Protein AF-A0A4V2B8L6-F1 (afdb_monomer)

Foldseek 3Di:
DPDPVPPVVVVVCVVVFDAALQPRDGADPPRDHHHPCCVPPFAFPLQLVPQPDPQNVVCVPPDDDRHDDDGHDDDVVGSVVSLVCCLQPVLPLVSLLVSLLVVLQSQCPHPSRLPAQEDEFADDAPVSCVVSVHDSSQSSVNNNCVNSVHDYDDPPKHFDDDDDDCPPPDPVVVVVSCPPRMD

Secondary structure (DSSP, 8-state):
---SHHHHHHHHHHHSPPBPTTT-PBPPTT-SSS-HHHHHHS-B--GGG-TT-TTGGGTTTT---S----SB---TTSHHHHHHHHHHHS--HHHHHHHHHHHHHHHHTSTTTTT--EE-PPPPPHHHHHHHSS-HHHHHHHHHHHHHT-EE-TTS--B-S-PPP-TT--HHHHHHTTTT-B-

Mean predicted aligned error: 6.24 Å

Structure (mmCIF, N/CA/C/O backbone):
data_AF-A0A4V2B8L6-F1
#
_entry.id   AF-A0A4V2B8L6-F1
#
loop_
_atom_site.group_PDB
_atom_site.id
_atom_site.type_symbol
_atom_site.label_atom_id
_atom_site.label_alt_id
_atom_site.label_comp_id
_atom_site.label_asym_id
_atom_site.label_entity_id
_atom_site.label_seq_id
_atom_site.pdbx_PDB_ins_code
_atom_site.Cartn_x
_atom_site.Cartn_y
_atom_site.Cartn_z
_atom_site.occupancy
_atom_site.B_iso_or_equiv
_atom_site.auth_seq_id
_atom_site.auth_comp_id
_atom_site.auth_asym_id
_atom_site.auth_atom_id
_atom_site.pdbx_PDB_model_num
ATOM 1 N N . MET A 1 1 ? -38.304 5.653 -4.414 1.00 37.72 1 MET A N 1
ATOM 2 C CA . MET A 1 1 ? -38.518 5.921 -2.969 1.00 37.72 1 MET A CA 1
ATOM 3 C C . MET A 1 1 ? -37.233 5.643 -2.173 1.00 37.72 1 MET A C 1
ATOM 5 O O . MET A 1 1 ? -37.058 4.539 -1.685 1.00 37.72 1 MET A O 1
ATOM 9 N N . LYS A 1 2 ? -36.299 6.604 -2.064 1.00 35.88 2 LYS A N 1
ATOM 10 C CA . LYS A 1 2 ? -35.116 6.533 -1.166 1.00 35.88 2 LYS A CA 1
ATOM 11 C C . LYS A 1 2 ? -34.692 7.949 -0.728 1.00 35.88 2 LYS A C 1
ATOM 13 O O . LYS A 1 2 ? -33.593 8.385 -1.027 1.00 35.88 2 LYS A O 1
ATOM 18 N N . PHE A 1 3 ? -35.586 8.707 -0.090 1.00 43.38 3 PHE A N 1
ATOM 19 C CA . PHE A 1 3 ? -35.294 10.099 0.314 1.00 43.38 3 PHE A CA 1
ATOM 20 C C . PHE A 1 3 ? -35.301 10.344 1.833 1.00 43.38 3 PHE A C 1
ATOM 22 O O . PHE A 1 3 ? -34.909 11.418 2.271 1.00 43.38 3 PHE A O 1
ATOM 29 N N . ARG A 1 4 ? -35.677 9.362 2.669 1.00 47.91 4 ARG A N 1
ATOM 30 C CA . ARG A 1 4 ? -35.760 9.558 4.134 1.00 47.91 4 ARG A CA 1
ATOM 31 C C . ARG A 1 4 ? -34.491 9.205 4.919 1.00 47.91 4 ARG A C 1
ATOM 33 O O . ARG A 1 4 ? -34.343 9.657 6.045 1.00 47.91 4 ARG A O 1
ATOM 40 N N . THR A 1 5 ? -33.553 8.463 4.337 1.00 56.78 5 THR A N 1
ATOM 41 C CA . THR A 1 5 ? -32.301 8.060 5.005 1.00 56.78 5 THR A CA 1
ATOM 42 C C . THR A 1 5 ? -31.180 9.104 4.932 1.00 56.78 5 THR A C 1
ATOM 44 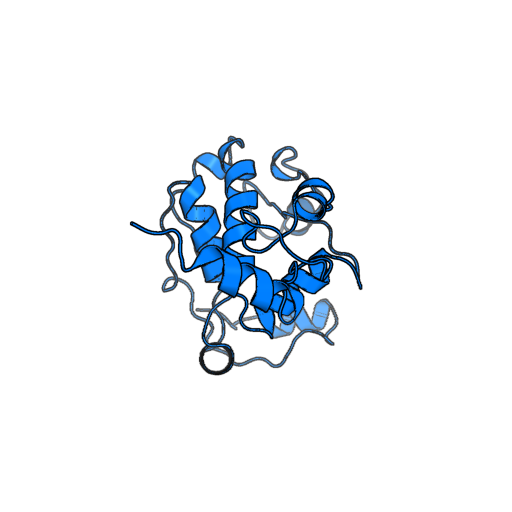O O . THR A 1 5 ? -30.180 8.945 5.620 1.00 56.78 5 THR A O 1
ATOM 47 N N . GLY A 1 6 ? -31.333 10.172 4.137 1.00 65.94 6 GLY A N 1
ATOM 48 C CA . GLY A 1 6 ? -30.294 11.194 3.948 1.00 65.94 6 GLY A CA 1
ATOM 49 C C . GLY A 1 6 ? -30.125 12.132 5.145 1.00 65.94 6 GLY A C 1
ATOM 50 O O . GLY A 1 6 ? -29.047 12.194 5.719 1.00 65.94 6 GLY A O 1
ATOM 51 N N . TYR A 1 7 ? -31.195 12.811 5.567 1.00 76.50 7 TYR A N 1
ATOM 52 C CA . TYR A 1 7 ? -31.110 13.869 6.585 1.00 76.50 7 TYR A CA 1
ATOM 53 C C . TYR A 1 7 ? -30.700 13.372 7.978 1.00 76.50 7 TYR A C 1
ATOM 55 O O . TYR A 1 7 ? -29.944 14.045 8.670 1.00 76.50 7 TYR A O 1
ATOM 63 N N . LEU A 1 8 ? -31.155 12.182 8.382 1.00 79.69 8 LEU A N 1
ATOM 64 C CA . LEU A 1 8 ? -30.734 11.554 9.641 1.00 79.69 8 LEU A CA 1
ATOM 65 C C . LEU A 1 8 ? -29.252 11.156 9.610 1.00 79.69 8 LEU A C 1
ATOM 67 O O . LEU A 1 8 ? -28.543 11.383 10.584 1.00 79.69 8 LEU A O 1
ATOM 71 N N . ALA A 1 9 ? -28.774 10.600 8.492 1.00 75.38 9 ALA A N 1
ATOM 72 C CA . ALA A 1 9 ? -27.361 10.270 8.321 1.00 75.38 9 ALA A CA 1
ATOM 73 C C . ALA A 1 9 ? -26.485 11.532 8.298 1.00 75.38 9 ALA A C 1
ATOM 75 O O . ALA A 1 9 ? -25.416 11.544 8.905 1.00 75.38 9 ALA A O 1
ATOM 76 N N . ASP A 1 10 ? -26.966 12.603 7.664 1.00 77.06 10 ASP A N 1
ATOM 77 C CA . ASP A 1 10 ? -26.287 13.897 7.625 1.00 77.06 10 ASP A CA 1
ATOM 78 C C . ASP A 1 10 ? -26.230 14.533 9.025 1.00 77.06 10 ASP A C 1
ATOM 80 O O . ASP A 1 10 ? -25.169 14.988 9.445 1.00 77.06 10 ASP A O 1
ATOM 84 N N . PHE A 1 11 ? -27.313 14.467 9.806 1.00 81.75 11 PHE A N 1
ATOM 85 C CA . PHE A 1 11 ? -27.315 14.916 11.202 1.00 81.75 11 PHE A CA 1
ATOM 86 C C . PHE A 1 11 ? -26.360 14.096 12.083 1.00 81.75 11 PHE A C 1
ATOM 88 O O . PHE A 1 11 ? -25.574 14.667 12.834 1.00 81.75 11 PHE A O 1
ATOM 95 N N . ILE A 1 12 ? -26.359 12.762 11.956 1.00 82.31 12 ILE A N 1
ATOM 96 C CA . ILE A 1 12 ? -25.416 11.895 12.683 1.00 82.31 12 ILE A CA 1
ATOM 97 C C . ILE A 1 12 ? -23.971 12.231 12.298 1.00 82.31 12 ILE A C 1
ATOM 99 O O . ILE A 1 12 ? -23.108 12.236 13.170 1.00 82.31 12 ILE A O 1
ATOM 103 N N . SER A 1 13 ? -23.702 12.569 11.033 1.00 79.81 13 SER A N 1
ATOM 104 C CA . SER A 1 13 ? -22.358 12.934 10.568 1.00 79.81 13 SER A CA 1
ATOM 105 C C . SER A 1 13 ? -21.813 14.231 11.181 1.00 79.81 13 SER A C 1
ATOM 107 O O . SER A 1 13 ? -20.598 14.401 11.218 1.00 79.81 13 SER A O 1
ATOM 109 N N . LEU A 1 14 ? -22.671 15.106 11.726 1.00 78.94 14 LEU A N 1
ATOM 110 C CA . LEU A 1 14 ? -22.230 16.279 12.494 1.00 78.94 14 LEU A CA 1
ATOM 111 C C . LEU A 1 14 ? -21.610 15.882 13.841 1.00 78.94 14 LEU A C 1
ATOM 113 O O . LEU A 1 14 ? -20.704 16.556 14.321 1.00 78.94 14 LEU A O 1
ATOM 117 N N . ILE A 1 15 ? -22.096 14.792 14.443 1.00 84.56 15 ILE A N 1
ATOM 118 C CA . ILE A 1 15 ? -21.660 14.312 15.763 1.00 84.56 15 ILE A CA 1
ATOM 119 C C . ILE A 1 15 ? -20.585 13.223 15.616 1.00 84.56 15 ILE A C 1
ATOM 121 O O . ILE A 1 15 ? -19.626 13.180 16.382 1.00 84.56 15 ILE A O 1
ATOM 125 N N . PHE A 1 16 ? -20.715 12.369 14.600 1.00 84.00 16 PHE A N 1
ATOM 126 C CA . PHE A 1 16 ? -19.802 11.271 14.282 1.00 84.00 16 PHE A CA 1
ATOM 127 C C . PHE A 1 16 ? -19.341 11.363 12.820 1.00 84.00 16 PHE A C 1
ATOM 129 O O . PHE A 1 16 ? -19.747 10.547 11.982 1.00 84.00 16 PHE A O 1
ATOM 136 N N . PRO A 1 17 ? -18.509 12.366 12.481 1.00 84.69 17 PRO A N 1
ATOM 137 C CA . PRO A 1 17 ? -18.011 12.527 11.126 1.00 84.69 17 PRO A CA 1
ATOM 138 C C . PRO A 1 17 ? -17.092 11.369 10.743 1.00 84.69 17 PRO A C 1
ATOM 140 O O . PRO A 1 17 ? -16.267 10.900 11.532 1.00 84.69 17 PRO A O 1
ATOM 143 N N . LYS A 1 18 ? -17.185 10.939 9.483 1.00 89.00 18 LYS A N 1
ATOM 144 C CA . LYS A 1 18 ? -16.137 10.106 8.890 1.00 89.00 18 LYS A CA 1
ATOM 145 C C . LYS A 1 18 ? -14.907 10.977 8.693 1.00 89.00 18 LYS A C 1
ATOM 147 O O . LYS A 1 18 ? -15.003 12.046 8.100 1.00 89.00 18 LYS A O 1
ATOM 152 N N . LEU A 1 19 ? -13.762 10.526 9.189 1.00 92.81 19 LEU A N 1
ATOM 153 C CA . LEU A 1 19 ? -12.528 11.300 9.140 1.00 92.81 19 LEU A CA 1
ATOM 154 C C . LEU A 1 19 ? -11.591 10.780 8.051 1.00 92.81 19 LEU A C 1
ATOM 156 O O . LEU A 1 19 ? -11.441 9.573 7.860 1.00 92.81 19 LEU A O 1
ATOM 160 N N . CYS A 1 20 ? -10.912 11.707 7.384 1.00 95.88 20 CYS A N 1
ATOM 161 C CA . CYS A 1 20 ? -9.869 11.426 6.413 1.00 95.88 20 CYS A CA 1
ATOM 162 C C . CYS A 1 20 ? -8.715 10.665 7.074 1.00 95.88 20 CYS A C 1
ATOM 164 O O . CYS A 1 20 ? -8.137 11.130 8.060 1.00 95.88 20 CYS A O 1
ATOM 166 N N . ALA A 1 21 ? -8.311 9.538 6.485 1.00 95.94 21 ALA A N 1
ATOM 167 C CA . ALA A 1 21 ? -7.242 8.696 7.028 1.00 95.94 21 ALA A CA 1
ATOM 168 C C . ALA A 1 21 ? -5.856 9.380 7.056 1.00 95.94 21 ALA A C 1
ATOM 170 O O . ALA A 1 21 ? -4.959 8.925 7.770 1.00 95.94 21 ALA A O 1
ATOM 171 N N . ALA A 1 22 ? -5.672 10.463 6.293 1.00 95.81 22 ALA A N 1
ATOM 172 C CA . ALA A 1 22 ? -4.425 11.219 6.208 1.00 95.81 22 ALA A CA 1
ATOM 173 C C . ALA A 1 22 ? -4.366 12.416 7.175 1.00 95.81 22 ALA A C 1
ATOM 175 O O . ALA A 1 22 ? -3.401 12.539 7.934 1.00 95.81 22 ALA A O 1
ATOM 176 N N . CYS A 1 23 ? -5.364 13.308 7.138 1.00 95.00 23 CYS A N 1
ATOM 177 C CA . CYS A 1 23 ? -5.361 14.576 7.886 1.00 95.00 23 CYS A CA 1
ATOM 178 C C . CYS A 1 23 ? -6.351 14.640 9.058 1.00 95.00 23 CYS A C 1
ATOM 180 O O . CYS A 1 23 ? -6.345 15.632 9.777 1.00 95.00 23 CYS A O 1
ATOM 182 N N . ASN A 1 24 ? -7.193 13.618 9.255 1.00 93.25 24 ASN A N 1
ATOM 183 C CA . ASN A 1 24 ? -8.309 13.609 10.211 1.00 93.25 24 ASN A CA 1
ATOM 184 C C . ASN A 1 24 ? -9.371 14.712 9.992 1.00 93.25 24 ASN A C 1
ATOM 186 O O . ASN A 1 24 ? -10.166 14.968 10.889 1.00 93.25 24 ASN A O 1
ATOM 190 N N . GLY A 1 25 ? -9.416 15.357 8.821 1.00 92.25 25 GLY A N 1
ATOM 191 C CA . GLY A 1 25 ? -10.511 16.261 8.449 1.00 92.25 25 GLY A CA 1
ATOM 192 C C . GLY A 1 25 ? -11.812 15.502 8.164 1.00 92.25 25 GLY A C 1
ATOM 193 O O . GLY A 1 25 ? -11.762 14.329 7.797 1.00 92.25 25 GLY A O 1
ATOM 194 N N . SER A 1 26 ? -12.963 16.157 8.325 1.00 91.56 26 SER A N 1
ATOM 195 C CA . SER A 1 26 ? -14.271 15.556 8.019 1.00 91.56 26 SER A CA 1
ATOM 196 C C . SER A 1 26 ? -14.413 15.290 6.518 1.00 91.56 26 SER A C 1
ATOM 198 O O . SER A 1 26 ? -14.120 16.170 5.709 1.00 91.56 26 SER A O 1
ATOM 200 N N . LEU A 1 27 ? -14.838 14.080 6.156 1.00 91.69 27 LEU A N 1
ATOM 201 C CA . LEU A 1 27 ? -15.088 13.666 4.777 1.00 91.69 27 LEU A CA 1
ATOM 202 C C . LEU A 1 27 ? -16.498 14.063 4.348 1.00 91.69 27 LEU A C 1
ATOM 204 O O . LEU A 1 27 ? -17.466 13.857 5.085 1.00 91.69 27 LEU A O 1
ATOM 208 N N . VAL A 1 28 ? -16.619 14.572 3.124 1.00 88.38 28 VAL A N 1
ATOM 209 C CA . VAL A 1 28 ? -17.925 14.857 2.513 1.00 88.38 28 VAL A CA 1
ATOM 210 C C . VAL A 1 28 ? -18.456 13.653 1.728 1.00 88.38 28 VAL A C 1
ATOM 212 O O . VAL A 1 28 ? -17.756 12.667 1.485 1.00 88.38 28 VAL A O 1
ATOM 215 N N . LYS A 1 29 ? -19.729 13.706 1.314 1.00 84.00 29 LYS A N 1
ATOM 216 C CA . LYS A 1 29 ? -20.320 12.666 0.454 1.00 84.00 29 LYS A CA 1
ATOM 217 C C . LYS A 1 29 ? -19.500 12.517 -0.831 1.00 84.00 29 LYS A C 1
ATOM 219 O O . LYS A 1 29 ? -19.258 13.497 -1.523 1.00 84.00 29 LYS A O 1
ATOM 224 N N . GLY A 1 30 ? -19.124 11.280 -1.151 1.00 84.75 30 GLY A N 1
ATOM 225 C CA . GLY A 1 30 ? -18.282 10.957 -2.307 1.00 84.75 30 GLY A CA 1
ATOM 226 C C . GLY A 1 30 ? -16.797 10.802 -1.976 1.00 84.75 30 GLY A C 1
ATOM 227 O O . GLY A 1 30 ? -16.077 10.227 -2.782 1.00 84.75 30 GLY A O 1
ATOM 228 N N .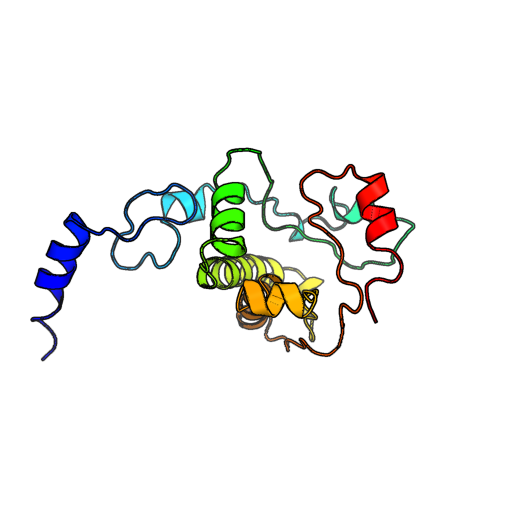 GLU A 1 31 ? -16.348 11.213 -0.786 1.00 90.38 31 GLU A N 1
ATOM 229 C CA . GLU A 1 31 ? -14.985 10.966 -0.310 1.00 90.38 31 GLU A CA 1
ATOM 230 C C . GLU A 1 31 ? -14.966 9.716 0.588 1.00 90.38 31 GLU A C 1
ATOM 232 O O . GLU A 1 31 ? -15.437 9.765 1.728 1.00 90.38 31 GLU A O 1
ATOM 237 N N . PRO A 1 32 ? -14.475 8.558 0.108 1.00 86.62 32 PRO A N 1
ATOM 238 C CA . PRO A 1 32 ? -14.625 7.314 0.855 1.00 86.62 32 PRO A CA 1
ATOM 239 C C . PRO A 1 32 ? -13.643 7.212 2.031 1.00 86.62 32 PRO A C 1
ATOM 241 O O . PRO A 1 32 ? -14.040 6.834 3.131 1.00 86.62 32 PRO A O 1
ATOM 244 N N . VAL A 1 33 ? -12.366 7.547 1.806 1.00 94.38 33 VAL A N 1
ATOM 245 C CA . VAL A 1 33 ? -11.261 7.309 2.761 1.00 94.38 33 VAL A CA 1
ATOM 246 C C . VAL A 1 33 ? -10.358 8.532 2.929 1.00 94.38 33 VAL A C 1
ATOM 248 O O . VAL A 1 33 ? -9.873 8.809 4.029 1.00 94.38 33 VAL A O 1
ATOM 251 N N . LEU A 1 34 ? -10.113 9.262 1.840 1.00 95.69 34 LEU A N 1
ATOM 252 C CA . LEU A 1 34 ? -9.274 10.454 1.809 1.00 95.69 34 LEU A CA 1
ATOM 253 C C . LEU A 1 34 ? -10.083 11.636 1.298 1.00 95.69 34 LEU A C 1
ATOM 255 O O . LEU A 1 34 ? -10.877 11.480 0.374 1.00 95.69 34 LEU A O 1
ATOM 259 N N . CYS A 1 35 ? -9.842 12.809 1.882 1.00 95.62 35 CYS A N 1
ATOM 260 C CA . CYS A 1 35 ? -10.397 14.044 1.353 1.00 95.62 35 CYS A CA 1
ATOM 261 C C . CYS A 1 35 ? -9.683 14.449 0.061 1.00 95.62 35 CYS A C 1
ATOM 263 O O . CYS A 1 35 ? -8.522 14.088 -0.169 1.00 95.62 35 CYS A O 1
ATOM 265 N N . THR A 1 36 ? -10.363 15.254 -0.745 1.00 93.75 36 THR A N 1
ATOM 266 C CA . THR A 1 36 ? -9.889 15.724 -2.051 1.00 93.75 36 THR A CA 1
ATOM 267 C C . THR A 1 36 ? -8.567 16.492 -1.937 1.00 93.75 36 THR A C 1
ATOM 269 O O . THR A 1 36 ? -7.649 16.254 -2.720 1.00 93.75 36 THR A O 1
ATOM 272 N N . ASP A 1 37 ? -8.414 17.328 -0.900 1.00 94.88 37 ASP A N 1
ATOM 273 C CA . ASP A 1 37 ? -7.147 18.017 -0.607 1.00 94.88 37 ASP A CA 1
ATOM 274 C C . ASP A 1 37 ? -5.989 17.029 -0.417 1.00 94.88 37 ASP A C 1
ATOM 276 O O . ASP A 1 37 ? -4.912 17.192 -0.987 1.00 94.88 37 ASP A O 1
ATOM 280 N N . CYS A 1 38 ? -6.201 15.975 0.377 1.00 95.69 38 CYS A N 1
ATOM 281 C CA . CYS A 1 38 ? -5.159 14.983 0.606 1.00 95.69 38 CYS A CA 1
ATOM 282 C C . CYS A 1 38 ? -4.868 14.182 -0.659 1.00 95.69 38 CYS A C 1
ATOM 284 O O . CYS A 1 38 ? -3.701 13.963 -0.953 1.00 95.69 38 CYS A O 1
ATOM 286 N N . LEU A 1 39 ? -5.885 13.781 -1.423 1.00 93.00 39 LEU A N 1
ATOM 287 C CA . LEU A 1 39 ? -5.685 13.047 -2.675 1.00 93.00 39 LEU A CA 1
ATOM 288 C C . LEU A 1 39 ? -4.744 13.783 -3.638 1.00 93.00 39 LEU A C 1
ATOM 290 O O . LEU A 1 39 ? -3.877 13.141 -4.234 1.00 93.00 39 LEU A O 1
ATOM 294 N N . TYR A 1 40 ? -4.870 15.110 -3.729 1.00 92.94 40 TYR A N 1
ATOM 295 C CA . TYR A 1 40 ? -4.055 15.943 -4.614 1.00 92.94 40 TYR A CA 1
ATOM 296 C C . TYR A 1 40 ? -2.683 16.308 -4.022 1.00 92.94 40 TYR A C 1
ATOM 298 O O . TYR A 1 40 ? -1.671 16.235 -4.712 1.00 92.94 40 TYR A O 1
ATOM 306 N N . ASN A 1 41 ? -2.626 16.659 -2.733 1.00 94.94 41 ASN A N 1
ATOM 307 C CA . ASN A 1 41 ? -1.420 17.203 -2.090 1.00 94.94 41 ASN A CA 1
ATOM 308 C C . ASN A 1 41 ? -0.531 16.148 -1.403 1.00 94.94 41 ASN A C 1
ATOM 310 O O . ASN A 1 41 ? 0.385 16.493 -0.650 1.00 94.94 41 ASN A O 1
ATOM 314 N N . LEU A 1 42 ? -0.802 14.854 -1.591 1.00 95.81 42 LEU A N 1
ATOM 315 C CA . LEU A 1 42 ? 0.079 13.798 -1.092 1.00 95.81 42 LEU A CA 1
ATOM 316 C C . LEU A 1 42 ? 1.429 13.806 -1.834 1.00 95.81 42 LEU A C 1
ATOM 318 O O . LEU A 1 42 ? 1.492 14.128 -3.019 1.00 95.81 42 LEU A O 1
ATOM 322 N N . PRO A 1 43 ? 2.532 13.433 -1.162 1.00 96.38 43 PRO A N 1
ATOM 323 C CA . PRO A 1 43 ? 3.872 13.562 -1.724 1.00 96.38 43 PRO A CA 1
ATOM 324 C C . PRO A 1 43 ? 4.203 12.384 -2.655 1.00 96.38 43 PRO A C 1
ATOM 326 O O . PRO A 1 43 ? 4.955 11.480 -2.278 1.00 96.38 43 PRO A O 1
ATOM 329 N N . TYR A 1 44 ? 3.611 12.363 -3.852 1.00 96.44 44 TYR A N 1
ATOM 330 C CA . TYR A 1 44 ? 3.886 11.354 -4.882 1.00 96.44 44 TYR A CA 1
ATOM 331 C C . TYR A 1 44 ? 5.347 11.407 -5.340 1.00 96.44 44 TYR A C 1
ATOM 333 O O . TYR A 1 44 ? 5.906 12.484 -5.530 1.00 96.44 44 TYR A O 1
ATOM 341 N N . THR A 1 45 ? 5.964 10.240 -5.537 1.00 96.12 45 THR A N 1
ATOM 342 C CA . THR A 1 45 ? 7.362 10.167 -6.007 1.00 96.12 45 THR A CA 1
ATOM 343 C C . THR A 1 45 ? 7.491 10.248 -7.527 1.00 96.12 45 THR A C 1
ATOM 345 O O . THR A 1 45 ? 8.527 10.658 -8.040 1.00 96.12 45 THR A O 1
ATOM 348 N N . ASN A 1 46 ? 6.460 9.794 -8.250 1.00 94.38 46 ASN A N 1
ATOM 349 C CA . ASN A 1 46 ? 6.459 9.592 -9.701 1.00 94.38 46 ASN A CA 1
ATOM 350 C C . ASN A 1 46 ? 7.617 8.723 -10.236 1.00 94.38 46 ASN A C 1
ATOM 352 O O . ASN A 1 46 ? 7.985 8.813 -11.405 1.00 94.38 46 ASN A O 1
ATOM 356 N N . PHE A 1 47 ? 8.164 7.818 -9.415 1.00 94.81 47 PHE A N 1
ATOM 357 C CA . PHE A 1 47 ? 9.276 6.940 -9.811 1.00 94.81 47 PHE A CA 1
ATOM 358 C C . PHE A 1 47 ? 8.944 5.938 -10.922 1.00 94.81 47 PHE A C 1
ATOM 360 O O . PHE A 1 47 ? 9.856 5.382 -11.522 1.00 94.81 47 PHE A O 1
ATOM 367 N N . HIS A 1 48 ? 7.666 5.751 -11.255 1.00 92.56 48 HIS A N 1
ATOM 368 C CA . HIS A 1 48 ? 7.246 4.951 -12.409 1.00 92.56 48 HIS A CA 1
ATOM 369 C C . HIS A 1 48 ? 7.687 5.558 -13.757 1.00 92.56 48 HIS A C 1
ATOM 371 O O . HIS A 1 48 ? 7.696 4.852 -14.761 1.00 92.56 48 HIS A O 1
ATOM 377 N N . LEU A 1 49 ? 8.065 6.845 -13.776 1.00 92.31 49 LEU A N 1
ATOM 378 C CA . LEU A 1 49 ? 8.601 7.556 -14.944 1.00 92.31 49 LEU A CA 1
ATOM 379 C C . LEU A 1 49 ? 10.133 7.470 -15.053 1.00 92.31 49 LEU A C 1
ATOM 381 O O . LEU A 1 49 ? 10.705 7.935 -16.034 1.00 92.31 49 LEU A O 1
ATOM 385 N N . GLN A 1 50 ? 10.812 6.942 -14.031 1.00 90.94 50 GLN A N 1
ATOM 386 C CA . GLN A 1 50 ? 12.272 6.941 -13.929 1.00 90.94 50 GLN A CA 1
ATOM 387 C C . GLN A 1 50 ? 12.778 5.533 -13.589 1.00 90.94 50 GLN A C 1
ATOM 389 O O . GLN A 1 50 ? 12.748 5.153 -12.414 1.00 90.94 50 GLN A O 1
ATOM 394 N N . PRO A 1 51 ? 13.289 4.771 -14.574 1.00 85.69 51 PRO A N 1
ATOM 395 C CA . PRO A 1 51 ? 13.833 3.432 -14.335 1.00 85.69 51 PRO A CA 1
ATOM 396 C C . PRO A 1 51 ? 14.943 3.415 -13.266 1.00 85.69 51 PRO A C 1
ATOM 398 O O . PRO A 1 51 ? 14.895 2.619 -12.331 1.00 85.69 51 PRO A O 1
ATOM 401 N N . ASP A 1 52 ? 15.869 4.382 -13.309 1.00 90.06 52 ASP A N 1
ATOM 402 C CA . ASP A 1 52 ? 17.035 4.463 -12.408 1.00 90.06 52 ASP A CA 1
ATOM 403 C C . ASP A 1 52 ? 16.816 5.350 -11.167 1.00 90.06 52 ASP A C 1
ATOM 405 O O . ASP A 1 52 ? 17.697 6.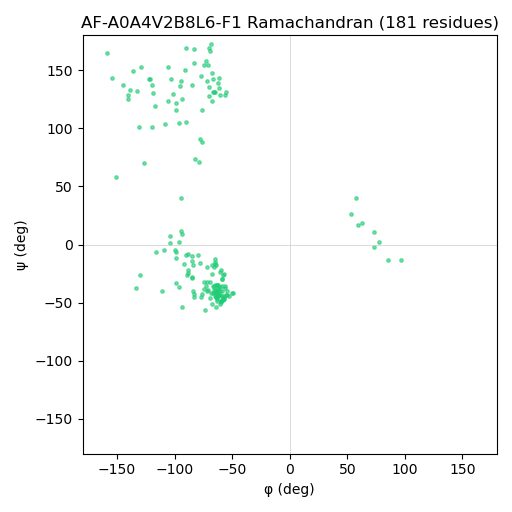110 -10.726 1.00 90.06 52 ASP A O 1
ATOM 409 N N . ASN A 1 53 ? 15.617 5.267 -10.587 1.00 93.31 53 ASN A N 1
ATOM 410 C CA . ASN A 1 53 ? 15.245 6.030 -9.399 1.00 93.31 53 ASN A CA 1
ATOM 411 C C . ASN A 1 53 ? 15.994 5.575 -8.128 1.00 93.31 53 ASN A C 1
ATOM 413 O O . ASN A 1 53 ? 16.602 4.505 -8.057 1.00 93.31 53 ASN A O 1
ATOM 417 N N . ILE A 1 54 ? 15.924 6.389 -7.069 1.00 93.38 54 ILE A N 1
ATOM 418 C CA . ILE A 1 54 ? 16.638 6.137 -5.803 1.00 93.38 54 ILE A CA 1
ATOM 419 C C . ILE A 1 54 ? 16.255 4.816 -5.122 1.00 93.38 54 ILE A C 1
ATOM 421 O O . ILE A 1 54 ? 17.019 4.320 -4.293 1.00 93.38 54 ILE A O 1
ATOM 425 N N . VAL A 1 55 ? 15.077 4.262 -5.422 1.00 93.81 55 VAL A N 1
ATOM 426 C CA . VAL A 1 55 ? 14.611 2.989 -4.865 1.00 93.81 55 VAL A CA 1
ATOM 427 C C . VAL A 1 55 ? 15.196 1.837 -5.674 1.00 93.81 55 VAL A C 1
ATOM 429 O O . VAL A 1 55 ? 15.764 0.928 -5.072 1.00 93.81 55 VAL A O 1
ATOM 432 N N . ALA A 1 56 ? 15.173 1.920 -7.009 1.00 93.69 56 ALA A N 1
ATOM 433 C CA . ALA A 1 56 ? 15.807 0.953 -7.909 1.00 93.69 56 ALA A CA 1
ATOM 434 C C . ALA A 1 56 ? 17.297 0.759 -7.591 1.00 93.69 56 ALA A C 1
ATOM 436 O O . ALA A 1 56 ? 17.764 -0.372 -7.433 1.00 93.69 56 ALA A O 1
ATOM 437 N N . ARG A 1 57 ? 18.021 1.858 -7.337 1.00 92.75 57 ARG A N 1
ATOM 438 C CA . ARG A 1 57 ? 19.449 1.831 -6.966 1.00 92.75 57 ARG A CA 1
ATOM 439 C C . ARG A 1 57 ? 19.764 0.997 -5.727 1.00 92.75 57 ARG A C 1
ATOM 441 O O . ARG A 1 57 ? 20.882 0.516 -5.577 1.00 92.75 57 ARG A O 1
ATOM 448 N N . GLN A 1 58 ? 18.806 0.800 -4.819 1.00 91.06 58 GLN A N 1
ATOM 449 C CA . GLN A 1 58 ? 19.030 -0.009 -3.614 1.00 91.06 58 GLN A CA 1
ATOM 450 C C . GLN A 1 58 ? 19.129 -1.512 -3.908 1.00 91.06 58 GLN A C 1
ATOM 452 O O . GLN A 1 58 ? 19.659 -2.256 -3.066 1.00 91.06 58 GLN A O 1
ATOM 457 N N . PHE A 1 59 ? 18.624 -1.933 -5.071 1.00 91.56 59 PHE A N 1
ATOM 458 C CA . PHE A 1 59 ? 18.599 -3.315 -5.548 1.00 91.56 59 PHE A CA 1
ATOM 459 C C . PHE A 1 59 ? 19.726 -3.637 -6.535 1.00 91.56 59 PHE A C 1
ATOM 461 O O . PHE A 1 59 ? 19.984 -4.816 -6.782 1.00 91.56 59 PHE A O 1
ATOM 468 N N . TRP A 1 60 ? 20.445 -2.631 -7.042 1.00 90.81 60 TRP A N 1
ATOM 469 C CA . TRP A 1 60 ? 21.583 -2.837 -7.936 1.00 90.81 60 TRP A CA 1
ATOM 470 C C . TRP A 1 60 ? 22.636 -3.760 -7.313 1.00 90.81 60 TRP A C 1
ATOM 472 O O . TRP A 1 60 ? 23.018 -3.609 -6.151 1.00 90.81 60 TRP A O 1
ATOM 482 N N . GLY A 1 61 ? 23.059 -4.760 -8.090 1.00 90.56 61 GLY A N 1
ATOM 483 C CA . GLY A 1 61 ? 23.997 -5.800 -7.657 1.00 90.56 61 GLY A CA 1
ATOM 484 C C . GLY A 1 61 ? 23.420 -6.851 -6.698 1.00 90.56 61 GLY A C 1
ATOM 485 O O . GLY A 1 61 ? 24.138 -7.776 -6.338 1.00 90.56 61 GLY A O 1
ATOM 486 N N . LYS A 1 62 ? 22.148 -6.742 -6.286 1.00 89.31 62 LYS A N 1
ATOM 487 C CA . LYS A 1 62 ? 21.477 -7.716 -5.398 1.00 89.31 62 LYS A CA 1
ATOM 488 C C . LYS A 1 62 ? 20.394 -8.513 -6.108 1.00 89.31 62 LYS A C 1
ATOM 490 O O . LYS A 1 62 ? 20.239 -9.697 -5.844 1.00 89.31 62 LYS A O 1
ATOM 495 N N . LEU A 1 63 ? 19.631 -7.846 -6.969 1.00 89.38 63 LEU A N 1
ATOM 496 C CA . LEU A 1 63 ? 18.526 -8.428 -7.719 1.00 89.38 63 LEU A CA 1
ATOM 497 C C . LEU A 1 63 ? 18.475 -7.779 -9.100 1.00 89.38 63 LEU A C 1
ATOM 499 O O . LEU A 1 63 ? 18.596 -6.560 -9.222 1.00 89.38 63 LEU A O 1
ATOM 503 N N . LYS A 1 64 ? 18.259 -8.592 -10.134 1.00 89.50 64 LYS A N 1
ATOM 504 C CA . LYS A 1 64 ? 17.903 -8.093 -11.463 1.00 89.50 64 LYS A CA 1
ATOM 505 C C . LYS A 1 64 ? 16.420 -7.716 -11.442 1.00 89.50 64 LYS A C 1
ATOM 507 O O . LYS A 1 64 ? 15.571 -8.574 -11.636 1.00 89.50 64 LYS A O 1
ATOM 512 N N . ALA A 1 65 ? 16.126 -6.461 -11.112 1.00 91.31 65 ALA A N 1
ATOM 513 C CA . ALA A 1 65 ? 14.775 -5.912 -11.149 1.00 91.31 65 ALA A CA 1
ATOM 514 C C . ALA A 1 65 ? 14.603 -5.067 -12.417 1.00 91.31 65 ALA A C 1
ATOM 516 O O . ALA A 1 65 ? 15.426 -4.190 -12.671 1.00 91.31 65 ALA A O 1
ATOM 517 N N . GLU A 1 66 ? 13.540 -5.317 -13.182 1.00 91.25 66 GLU A N 1
ATOM 518 C CA . GLU A 1 66 ? 13.209 -4.536 -14.386 1.00 91.25 66 GLU A CA 1
ATOM 519 C C . GLU A 1 66 ? 12.641 -3.155 -14.039 1.00 91.25 66 GLU A C 1
ATOM 521 O O . GLU A 1 66 ? 12.891 -2.176 -14.734 1.00 91.25 66 GLU A O 1
ATOM 526 N N . GLY A 1 67 ? 11.926 -3.055 -12.917 1.00 92.00 67 GLY A N 1
ATOM 527 C CA . GLY A 1 67 ? 11.376 -1.805 -12.416 1.00 92.00 67 GLY A CA 1
ATOM 528 C C . GLY A 1 67 ? 11.175 -1.847 -10.908 1.00 92.00 67 GLY A C 1
ATOM 529 O O . GLY A 1 67 ? 10.801 -2.869 -10.334 1.00 92.00 67 GLY A O 1
ATOM 530 N N . VAL A 1 68 ? 11.421 -0.717 -10.246 1.00 94.81 68 VAL A N 1
ATOM 531 C CA . VAL A 1 68 ? 11.184 -0.559 -8.807 1.00 94.81 68 VAL A CA 1
ATOM 532 C C . VAL A 1 68 ? 10.447 0.747 -8.568 1.00 94.81 68 VAL A C 1
ATOM 534 O O . VAL A 1 68 ? 10.833 1.793 -9.083 1.00 94.81 68 VAL A O 1
ATOM 537 N N . TYR A 1 69 ? 9.391 0.687 -7.764 1.00 95.19 69 TYR A N 1
ATOM 538 C CA . TYR A 1 69 ? 8.471 1.795 -7.555 1.00 95.19 69 TYR A CA 1
ATOM 539 C C . TYR A 1 69 ? 8.125 1.976 -6.074 1.00 95.19 69 TYR A C 1
ATOM 541 O O . TYR A 1 69 ? 8.062 1.020 -5.302 1.00 95.19 69 TYR A O 1
ATOM 549 N N . SER A 1 70 ? 7.857 3.221 -5.680 1.00 96.19 70 SER A N 1
ATOM 550 C CA . SER A 1 70 ? 7.248 3.554 -4.392 1.00 96.19 70 SER A CA 1
ATOM 551 C C . SER A 1 70 ? 6.244 4.683 -4.571 1.00 96.19 70 SER A C 1
ATOM 553 O O . SER A 1 70 ? 6.615 5.723 -5.101 1.00 96.19 70 SER A O 1
ATOM 555 N N . LEU A 1 71 ? 5.016 4.534 -4.080 1.00 96.81 71 LEU A N 1
ATOM 556 C CA . LEU A 1 71 ? 3.948 5.516 -4.309 1.00 96.81 71 LEU A CA 1
ATOM 557 C C . LEU A 1 71 ? 4.247 6.902 -3.710 1.00 96.81 71 LEU A C 1
ATOM 559 O O . LEU A 1 71 ? 4.127 7.913 -4.400 1.00 96.81 71 LEU A O 1
ATOM 563 N N . TYR A 1 72 ? 4.695 6.951 -2.451 1.00 97.25 72 TYR A N 1
ATOM 564 C CA . TYR A 1 72 ? 4.882 8.205 -1.714 1.00 97.25 72 TYR A CA 1
ATOM 565 C C . TYR A 1 72 ? 6.257 8.350 -1.072 1.00 97.25 72 TYR A C 1
ATOM 567 O O . TYR A 1 72 ? 6.864 7.371 -0.629 1.00 97.25 72 TYR A O 1
ATOM 575 N N . HIS A 1 73 ? 6.680 9.602 -0.895 1.00 96.12 73 HIS A N 1
ATOM 576 C CA . HIS A 1 73 ? 7.709 9.940 0.078 1.00 96.12 73 HIS A CA 1
ATOM 577 C C . HIS A 1 73 ? 7.170 9.788 1.504 1.00 96.12 73 HIS A C 1
ATOM 579 O O . HIS A 1 73 ? 6.070 10.232 1.837 1.00 96.12 73 HIS A O 1
ATOM 585 N N . PHE A 1 74 ? 7.969 9.168 2.371 1.00 94.69 74 PHE A N 1
ATOM 586 C CA . PHE A 1 74 ? 7.622 8.983 3.775 1.00 94.69 74 PHE A CA 1
ATOM 587 C C . PHE A 1 74 ? 8.306 10.038 4.646 1.00 94.69 74 PHE A C 1
ATOM 589 O O . PHE A 1 74 ? 9.533 10.100 4.708 1.00 94.69 74 PHE A O 1
ATOM 596 N N . THR A 1 75 ? 7.509 10.811 5.381 1.00 93.75 75 THR A N 1
ATOM 597 C CA . THR A 1 75 ? 7.980 11.747 6.406 1.00 93.75 75 THR A CA 1
ATOM 598 C C . THR A 1 75 ? 7.400 11.373 7.766 1.00 93.75 75 THR A C 1
ATOM 600 O O . THR A 1 75 ? 6.222 11.024 7.894 1.00 93.75 75 THR A O 1
ATOM 603 N N . LYS A 1 76 ? 8.239 11.422 8.808 1.00 91.44 76 LYS A N 1
ATOM 604 C CA . LYS A 1 76 ? 7.800 11.150 10.181 1.00 91.44 76 LYS A CA 1
ATOM 605 C C . LYS A 1 76 ? 6.827 12.247 10.627 1.00 91.44 76 LYS A C 1
ATOM 607 O O . LYS A 1 76 ? 7.121 13.424 10.468 1.00 91.44 76 LYS A O 1
ATOM 612 N N . GLY A 1 77 ? 5.683 11.855 11.178 1.00 91.44 77 GLY A N 1
ATOM 613 C CA . GLY A 1 77 ? 4.574 12.741 11.537 1.00 91.44 77 GLY A CA 1
ATOM 614 C C . GLY A 1 77 ? 3.718 13.193 10.349 1.00 91.44 77 GLY A C 1
ATOM 615 O O . GLY A 1 77 ? 2.794 13.975 10.541 1.00 91.44 77 GLY A O 1
ATOM 616 N N . GLY A 1 78 ? 4.005 12.726 9.129 1.00 94.56 78 GLY A N 1
ATOM 617 C CA . GLY A 1 78 ? 3.296 13.148 7.923 1.00 94.56 78 GLY A CA 1
ATOM 618 C C . GLY A 1 78 ? 1.983 12.402 7.658 1.00 94.56 78 GLY A C 1
ATOM 619 O O . GLY A 1 78 ? 1.716 11.330 8.207 1.00 94.56 78 GLY A O 1
ATOM 620 N N . LYS A 1 79 ? 1.205 12.933 6.703 1.00 96.12 79 LYS A N 1
ATOM 621 C CA . LYS A 1 79 ? -0.058 12.356 6.196 1.00 96.12 79 LYS A CA 1
ATOM 622 C C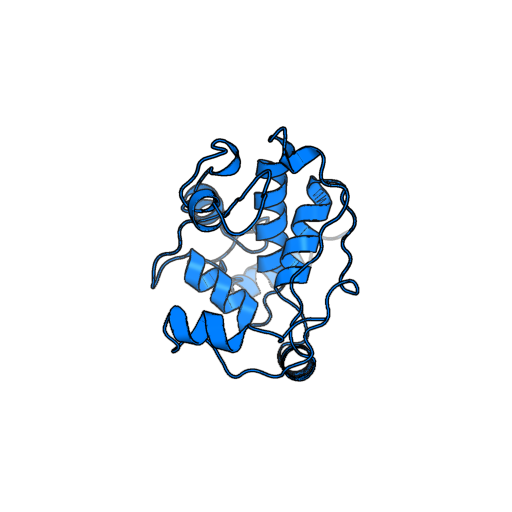 . LYS A 1 79 ? 0.082 10.872 5.801 1.00 96.12 79 LYS A C 1
ATOM 624 O O . LYS A 1 79 ? -0.768 10.052 6.138 1.00 96.12 79 LYS A O 1
ATOM 629 N N . VAL A 1 80 ? 1.190 10.504 5.149 1.00 96.50 80 VAL A N 1
ATOM 630 C CA . VAL A 1 80 ? 1.481 9.115 4.740 1.00 96.50 80 VAL A CA 1
ATOM 631 C C . VAL A 1 80 ? 1.665 8.190 5.941 1.00 96.50 80 VAL A C 1
ATOM 633 O O . VAL A 1 80 ? 1.171 7.062 5.932 1.00 96.50 80 VAL A O 1
ATOM 636 N N . GLN A 1 81 ? 2.327 8.655 7.005 1.00 95.81 81 GLN A N 1
ATOM 637 C CA . GLN A 1 81 ? 2.483 7.856 8.218 1.00 95.81 81 GLN A CA 1
ATOM 638 C C . GLN A 1 81 ? 1.132 7.576 8.877 1.00 95.81 81 GLN A C 1
ATOM 640 O O . GLN A 1 81 ? 0.912 6.446 9.313 1.00 95.81 81 GLN A O 1
ATOM 645 N N . ASN A 1 82 ? 0.233 8.563 8.912 1.00 96.00 82 ASN A N 1
ATOM 646 C CA . ASN A 1 82 ? -1.113 8.389 9.457 1.00 96.00 82 ASN A CA 1
ATOM 647 C C . ASN A 1 82 ? -1.872 7.300 8.694 1.00 96.00 82 ASN A C 1
ATOM 649 O O . ASN A 1 82 ? -2.341 6.349 9.314 1.00 96.00 82 ASN A O 1
ATOM 653 N N . MET A 1 83 ? -1.880 7.354 7.359 1.00 96.56 83 MET A N 1
ATOM 654 C CA . MET A 1 83 ? -2.516 6.325 6.525 1.00 96.56 83 MET A CA 1
ATOM 655 C C . MET A 1 83 ? -1.938 4.927 6.787 1.00 96.56 83 MET A C 1
ATOM 657 O O . MET A 1 83 ? -2.679 3.970 7.010 1.00 96.56 83 MET A O 1
ATOM 661 N N . VAL A 1 84 ? -0.607 4.804 6.841 1.00 95.44 84 VAL A N 1
ATOM 662 C CA . VAL A 1 84 ? 0.063 3.529 7.151 1.00 95.44 84 VAL A CA 1
ATOM 663 C C . VAL A 1 84 ? -0.273 3.044 8.565 1.00 95.44 84 VAL A C 1
ATOM 665 O O . VAL A 1 84 ? -0.380 1.836 8.786 1.00 95.44 84 VAL A O 1
ATOM 668 N N . HIS A 1 85 ? -0.436 3.952 9.528 1.00 94.50 85 HIS A N 1
ATOM 669 C CA . HIS A 1 85 ? -0.844 3.614 10.888 1.00 94.50 85 HIS A CA 1
ATOM 670 C C . HIS A 1 85 ? -2.285 3.096 10.922 1.00 94.50 85 HIS A C 1
ATOM 672 O O . HIS A 1 85 ? -2.509 1.994 11.426 1.00 94.50 85 HIS A O 1
ATOM 678 N N . ARG A 1 86 ? -3.230 3.831 10.316 1.00 94.62 86 ARG A N 1
ATOM 679 C CA . ARG A 1 86 ? -4.642 3.434 10.186 1.00 94.62 86 ARG A CA 1
ATOM 680 C C . ARG A 1 86 ? -4.774 2.040 9.565 1.00 94.62 86 ARG A C 1
ATOM 682 O O . ARG A 1 86 ? -5.493 1.187 10.080 1.00 94.62 86 ARG A O 1
ATOM 689 N N . LEU A 1 87 ? -3.999 1.777 8.512 1.00 94.81 87 LEU A N 1
ATOM 690 C CA . LEU A 1 87 ? -3.959 0.478 7.842 1.00 94.81 87 LEU A CA 1
ATOM 691 C C . LEU A 1 87 ? -3.365 -0.635 8.721 1.00 94.81 87 LEU A C 1
ATOM 693 O O . LEU A 1 87 ? -3.779 -1.781 8.626 1.00 94.81 87 LEU A O 1
ATOM 697 N N . LYS A 1 88 ? -2.368 -0.353 9.566 1.00 91.25 88 LYS A N 1
ATOM 698 C CA . LYS A 1 88 ? -1.673 -1.398 10.345 1.00 91.25 88 LYS A CA 1
ATOM 699 C C . LYS A 1 88 ? -2.306 -1.703 11.697 1.00 91.25 88 LYS A C 1
ATOM 701 O O . LYS A 1 88 ? -2.072 -2.806 12.207 1.00 91.25 88 LYS A O 1
ATOM 706 N N . TYR A 1 89 ? -3.007 -0.745 12.291 1.00 90.81 89 TYR A N 1
ATOM 707 C CA . TYR A 1 89 ? -3.418 -0.822 13.694 1.00 90.81 89 TYR A CA 1
ATOM 708 C C . TYR A 1 89 ? -4.903 -0.539 13.915 1.00 90.81 89 TYR A C 1
ATOM 710 O O . TYR A 1 89 ? -5.466 -1.112 14.840 1.00 90.81 89 TYR A O 1
ATOM 718 N N . ASP A 1 90 ? -5.548 0.228 13.033 1.00 91.38 90 ASP A N 1
ATOM 719 C CA . ASP A 1 90 ? -6.942 0.657 13.225 1.00 91.38 90 ASP A CA 1
ATOM 720 C C . ASP A 1 90 ? -7.922 -0.128 12.337 1.00 91.38 90 ASP A C 1
ATOM 722 O O . ASP A 1 90 ? -9.099 0.203 12.244 1.00 91.38 90 ASP A O 1
ATOM 726 N N . GLY A 1 91 ? -7.440 -1.163 11.643 1.00 91.31 91 GLY A N 1
ATOM 727 C CA . GLY A 1 91 ? -8.280 -2.037 10.824 1.00 91.31 91 GLY A CA 1
ATOM 728 C C . GLY A 1 91 ? -8.783 -1.423 9.515 1.00 91.31 91 GLY A C 1
ATOM 729 O O . GLY A 1 91 ? -9.631 -2.019 8.857 1.00 91.31 91 GLY A O 1
ATOM 730 N N . MET A 1 92 ? -8.271 -0.258 9.101 1.00 94.12 92 MET A N 1
ATOM 731 C CA . MET A 1 92 ? -8.760 0.451 7.912 1.00 94.12 92 MET A CA 1
ATOM 732 C C . MET A 1 92 ? -8.211 -0.143 6.602 1.00 94.12 92 MET A C 1
ATOM 734 O O . MET A 1 92 ? -7.394 0.474 5.919 1.00 94.12 92 MET A O 1
ATOM 738 N N . GLN A 1 93 ? -8.679 -1.337 6.229 1.00 95.88 93 GLN A N 1
ATOM 739 C CA . GLN A 1 93 ? -8.280 -2.059 5.005 1.00 95.88 93 GLN A CA 1
ATOM 740 C C . GLN A 1 93 ? -8.498 -1.246 3.723 1.00 95.88 93 GLN A C 1
ATOM 742 O O . GLN A 1 93 ? -7.671 -1.288 2.816 1.00 95.88 93 GLN A O 1
ATOM 747 N N . GLN A 1 94 ? -9.567 -0.444 3.689 1.00 95.75 94 GLN A N 1
ATOM 748 C CA . GLN A 1 94 ? -9.917 0.425 2.561 1.00 95.75 94 GLN A CA 1
ATOM 749 C C . GLN A 1 94 ? -8.807 1.429 2.219 1.00 95.75 94 GLN A C 1
ATOM 751 O O . GLN A 1 94 ? -8.683 1.827 1.067 1.00 95.75 94 GLN A O 1
ATOM 756 N N . VAL A 1 95 ? -7.964 1.808 3.191 1.00 96.62 95 VAL A N 1
ATOM 757 C CA . VAL A 1 95 ? -6.768 2.621 2.924 1.00 96.62 95 VAL A CA 1
ATOM 758 C C . VAL A 1 95 ? -5.802 1.851 2.029 1.00 96.62 95 VAL A C 1
ATOM 760 O O . VAL A 1 95 ? -5.295 2.410 1.069 1.00 96.62 95 VAL A O 1
ATOM 763 N N . GLY A 1 96 ? -5.559 0.570 2.313 1.00 96.88 96 GLY A N 1
ATOM 764 C CA . GLY A 1 96 ? -4.680 -0.273 1.502 1.00 96.88 96 GLY A CA 1
ATOM 765 C C . GLY A 1 96 ? -5.178 -0.388 0.065 1.00 96.88 96 GLY A C 1
ATOM 766 O O . GLY A 1 96 ? -4.405 -0.123 -0.850 1.00 96.88 96 GLY A O 1
ATOM 767 N N . VAL A 1 97 ? -6.471 -0.682 -0.102 1.00 97.38 97 VAL A N 1
ATOM 768 C CA . VAL A 1 97 ? -7.114 -0.808 -1.420 1.00 97.38 97 VAL A CA 1
ATOM 769 C C . VAL A 1 97 ? -7.031 0.501 -2.200 1.00 97.38 97 VAL A C 1
ATOM 771 O O . VAL A 1 97 ? -6.498 0.505 -3.303 1.00 97.38 97 VAL A O 1
ATOM 774 N N . LEU A 1 98 ? -7.434 1.629 -1.603 1.00 96.56 98 LEU A N 1
ATOM 775 C CA . LEU A 1 98 ? -7.368 2.936 -2.265 1.00 96.56 98 LEU A CA 1
ATOM 776 C C . LEU A 1 98 ? -5.938 3.295 -2.691 1.00 96.56 98 LEU A C 1
ATOM 778 O O . LEU A 1 98 ? -5.717 3.768 -3.802 1.00 96.56 98 LEU A O 1
ATOM 782 N N . LEU A 1 99 ? -4.948 3.079 -1.818 1.00 97.25 99 LEU A N 1
ATOM 783 C CA . LEU A 1 99 ? -3.555 3.352 -2.171 1.00 97.25 99 LEU A CA 1
ATOM 784 C C . LEU A 1 99 ? -3.060 2.430 -3.294 1.00 97.25 99 LEU A C 1
ATOM 786 O O . LEU A 1 99 ? -2.277 2.871 -4.134 1.00 97.25 99 LEU A O 1
ATOM 790 N N . GLY A 1 100 ? -3.520 1.178 -3.315 1.00 97.44 100 GLY A N 1
ATOM 791 C CA . GLY A 1 100 ? -3.259 0.232 -4.395 1.00 97.44 100 GLY A CA 1
ATOM 792 C C . GLY A 1 100 ? -3.867 0.686 -5.720 1.00 97.44 100 GLY A C 1
ATOM 793 O O . GLY A 1 100 ? -3.174 0.684 -6.729 1.00 97.44 100 GLY A O 1
ATOM 794 N N . GLU A 1 101 ? -5.115 1.155 -5.718 1.00 96.94 101 GLU A N 1
ATOM 795 C CA . GLU A 1 101 ? -5.794 1.684 -6.910 1.00 96.94 101 GLU A CA 1
ATOM 796 C C . GLU A 1 101 ? -5.076 2.918 -7.474 1.00 96.94 101 GLU A C 1
ATOM 798 O O . GLU A 1 101 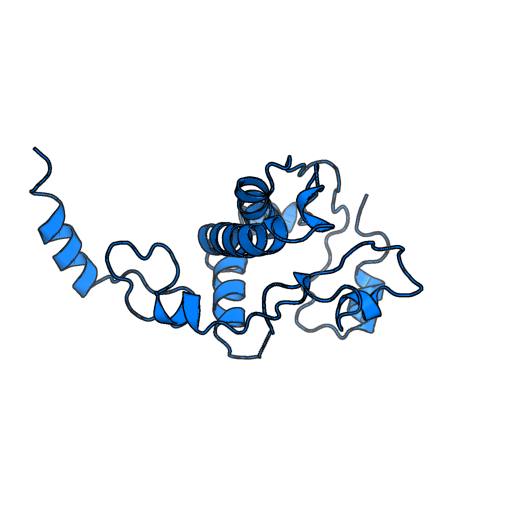? -4.843 2.998 -8.679 1.00 96.94 101 GLU A O 1
ATOM 803 N N . LEU A 1 102 ? -4.673 3.857 -6.608 1.00 96.56 102 LEU A N 1
ATOM 804 C CA . LEU A 1 102 ? -3.914 5.050 -7.008 1.00 96.56 102 LEU A CA 1
ATOM 805 C C . LEU A 1 102 ? -2.553 4.681 -7.609 1.00 96.56 102 LEU A C 1
ATOM 807 O O . LEU A 1 102 ? -2.144 5.242 -8.627 1.00 96.56 102 LEU A O 1
ATOM 811 N N . ALA A 1 103 ? -1.848 3.725 -6.998 1.00 97.50 103 ALA A N 1
ATOM 812 C CA . ALA A 1 103 ? -0.606 3.201 -7.554 1.00 97.50 103 ALA A CA 1
ATOM 813 C C . ALA A 1 103 ? -0.853 2.501 -8.895 1.00 97.50 103 ALA A C 1
ATOM 815 O O . ALA A 1 103 ? -0.137 2.754 -9.858 1.00 97.50 103 ALA A O 1
ATOM 816 N N . GLY A 1 104 ? -1.886 1.667 -8.982 1.00 96.88 104 GLY A N 1
ATOM 817 C CA . GLY A 1 104 ? -2.222 0.902 -10.176 1.00 96.88 104 GLY A CA 1
ATOM 818 C C . GLY A 1 104 ? -2.564 1.807 -11.354 1.00 96.88 104 GLY A C 1
ATOM 819 O O . GLY A 1 104 ? -2.134 1.546 -12.473 1.00 96.88 104 GLY A O 1
ATOM 820 N N . GLU A 1 105 ? -3.240 2.931 -11.105 1.00 95.81 105 GLU A N 1
ATOM 821 C CA . GLU A 1 105 ? -3.488 3.935 -12.138 1.00 95.81 105 GLU A CA 1
ATOM 822 C C . GLU A 1 105 ? -2.180 4.524 -12.691 1.00 95.81 105 GLU A C 1
ATOM 824 O O . GLU A 1 105 ? -2.034 4.649 -13.908 1.00 95.81 105 GLU A O 1
ATOM 829 N N . GLN A 1 106 ? -1.206 4.847 -11.832 1.00 95.69 106 GLN A N 1
ATOM 830 C CA . GLN A 1 106 ? 0.109 5.318 -12.286 1.00 95.69 106 GLN A CA 1
ATOM 831 C C . GLN A 1 106 ? 0.866 4.236 -13.063 1.00 95.69 106 GLN A C 1
ATOM 833 O O . GLN A 1 106 ? 1.438 4.505 -14.117 1.00 95.69 106 GLN A O 1
ATOM 838 N N . LEU A 1 107 ? 0.858 3.007 -12.549 1.00 95.94 107 LEU A N 1
ATOM 839 C CA . LEU A 1 107 ? 1.620 1.892 -13.104 1.00 95.94 107 LEU A CA 1
ATOM 840 C C . LEU A 1 107 ? 1.041 1.375 -14.425 1.00 95.94 107 LEU A C 1
ATOM 842 O O . LEU A 1 107 ? 1.813 1.009 -15.305 1.00 95.94 107 LEU A O 1
ATOM 846 N N . SER A 1 108 ? -0.279 1.440 -14.620 1.00 95.31 108 SER A N 1
ATOM 847 C CA . SER A 1 108 ? -0.934 1.071 -15.888 1.00 95.31 108 SER A CA 1
ATOM 848 C C . SER A 1 108 ? -0.467 1.916 -17.082 1.00 95.31 108 SER A C 1
ATOM 850 O O . SER A 1 108 ? -0.536 1.478 -18.228 1.00 95.31 108 SER A O 1
ATOM 852 N N . LYS A 1 109 ? 0.048 3.123 -16.814 1.00 93.50 109 LYS A N 1
ATOM 853 C CA . LYS A 1 109 ? 0.581 4.056 -17.817 1.00 93.50 109 LYS A CA 1
ATOM 854 C C . LYS A 1 109 ? 2.071 3.826 -18.106 1.00 93.50 109 LYS A C 1
ATOM 856 O O . LYS A 1 109 ? 2.608 4.448 -19.016 1.00 93.50 109 LYS A O 1
ATOM 861 N N . SER A 1 110 ? 2.746 2.967 -17.340 1.00 93.12 110 SER A N 1
ATOM 862 C CA . SER A 1 110 ? 4.168 2.660 -17.504 1.00 93.12 110 SER A CA 1
ATOM 863 C C . SER A 1 110 ? 4.362 1.411 -18.361 1.00 93.12 110 SER A C 1
ATOM 865 O O . SER A 1 110 ? 3.690 0.403 -18.156 1.00 93.12 110 SER A O 1
ATOM 867 N N . GLU A 1 111 ? 5.312 1.451 -19.296 1.00 91.12 111 GLU A N 1
ATOM 868 C CA . GLU A 1 111 ? 5.565 0.339 -20.221 1.00 91.12 111 GLU A CA 1
ATOM 869 C C . GLU A 1 111 ? 6.022 -0.942 -19.519 1.00 91.12 111 GLU A C 1
ATOM 871 O O . GLU A 1 111 ? 5.631 -2.024 -19.946 1.00 91.12 111 GLU A O 1
ATOM 876 N N . ILE A 1 112 ? 6.793 -0.811 -18.435 1.00 90.38 112 ILE A N 1
ATOM 877 C CA . ILE A 1 112 ? 7.340 -1.942 -17.670 1.00 90.38 112 ILE A CA 1
ATOM 878 C C . ILE A 1 112 ? 6.259 -2.579 -16.791 1.00 90.38 112 ILE A C 1
ATOM 880 O O . ILE A 1 112 ? 6.166 -3.794 -16.681 1.00 90.38 112 ILE A O 1
ATOM 884 N N . PHE A 1 113 ? 5.438 -1.761 -16.130 1.00 93.12 113 PHE A N 1
ATOM 885 C CA . PHE A 1 113 ? 4.501 -2.268 -15.125 1.00 93.12 113 PHE A CA 1
ATOM 886 C C . PHE A 1 113 ? 3.149 -2.694 -15.706 1.00 93.12 113 PHE A C 1
ATOM 888 O O . PHE A 1 113 ? 2.460 -3.500 -15.086 1.00 93.12 113 PHE A O 1
ATOM 895 N N . ARG A 1 114 ? 2.758 -2.194 -16.886 1.00 92.62 114 ARG A N 1
ATOM 896 C CA . ARG A 1 114 ? 1.493 -2.587 -17.533 1.00 92.62 114 ARG A CA 1
ATOM 897 C C . ARG A 1 114 ? 1.463 -4.045 -18.002 1.00 92.62 114 ARG A C 1
ATOM 899 O O . ARG A 1 114 ? 0.389 -4.544 -18.301 1.00 92.62 114 ARG A O 1
ATOM 906 N N . THR A 1 115 ? 2.621 -4.693 -18.123 1.00 92.50 115 THR A N 1
ATOM 907 C CA . THR A 1 115 ? 2.757 -6.089 -18.575 1.00 92.50 115 THR A CA 1
ATOM 908 C C . THR A 1 115 ? 2.815 -7.080 -17.413 1.00 92.50 115 THR A C 1
ATOM 910 O O . THR A 1 115 ? 3.200 -8.225 -17.604 1.00 92.50 115 THR A O 1
ATOM 913 N N . VAL A 1 116 ? 2.512 -6.642 -16.188 1.00 93.94 116 VAL A N 1
ATOM 914 C CA . VAL A 1 116 ? 2.508 -7.514 -15.010 1.00 93.94 116 VAL A CA 1
ATOM 915 C C . VAL A 1 116 ? 1.249 -8.377 -15.020 1.00 93.94 116 VAL A C 1
ATOM 917 O O . VAL A 1 116 ? 0.152 -7.858 -14.853 1.00 93.94 116 VAL A O 1
ATOM 920 N N . ASP A 1 117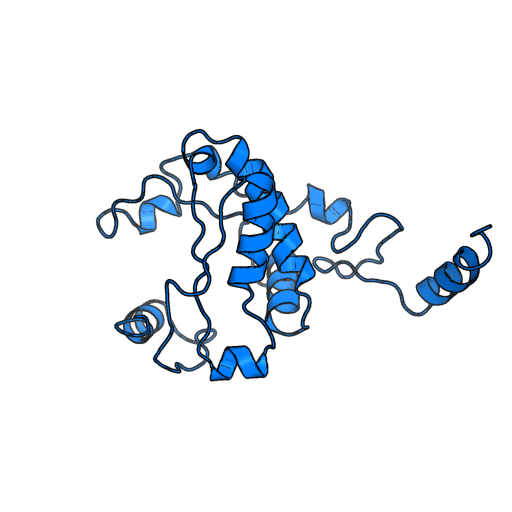 ? 1.420 -9.693 -15.132 1.00 94.00 117 ASP A N 1
ATOM 921 C CA . ASP A 1 117 ? 0.305 -10.652 -15.096 1.00 94.00 117 ASP A CA 1
ATOM 922 C C . ASP A 1 117 ? -0.049 -11.110 -13.672 1.00 94.00 117 ASP A C 1
ATOM 924 O O . ASP A 1 117 ? -1.176 -11.529 -13.396 1.00 94.00 117 ASP A O 1
ATOM 928 N N . LEU A 1 118 ? 0.921 -11.040 -12.752 1.00 95.50 118 LEU A N 1
ATOM 929 C CA . LEU A 1 118 ? 0.820 -11.620 -11.418 1.00 95.50 118 LEU A CA 1
ATOM 930 C C . LEU A 1 118 ? 1.395 -10.706 -10.331 1.00 95.50 118 LEU A C 1
ATOM 932 O O . LEU A 1 118 ? 2.520 -10.215 -10.430 1.00 95.50 118 LEU A O 1
ATOM 936 N N . ILE A 1 119 ? 0.643 -10.545 -9.243 1.00 96.94 119 ILE A N 1
ATOM 937 C CA . ILE A 1 119 ? 1.021 -9.785 -8.054 1.00 96.94 119 ILE A CA 1
ATOM 938 C C . ILE A 1 119 ? 1.090 -10.734 -6.856 1.00 96.94 119 ILE A C 1
ATOM 940 O O . ILE A 1 119 ? 0.092 -11.327 -6.454 1.00 96.94 119 ILE A O 1
ATOM 944 N N . ILE A 1 120 ? 2.272 -10.837 -6.246 1.00 96.44 120 ILE A N 1
ATOM 945 C CA . ILE A 1 120 ? 2.498 -11.655 -5.048 1.00 96.44 120 ILE A CA 1
ATOM 946 C C . ILE A 1 120 ? 2.697 -10.722 -3.843 1.00 96.44 120 ILE A C 1
ATOM 948 O O . ILE A 1 120 ? 3.763 -10.108 -3.700 1.00 96.44 120 ILE A O 1
ATOM 952 N N . PRO A 1 121 ? 1.693 -10.557 -2.965 1.00 95.94 121 PRO A N 1
ATOM 953 C CA . PRO A 1 121 ? 1.832 -9.740 -1.771 1.00 95.94 121 PRO A CA 1
ATOM 954 C C . PRO A 1 121 ? 2.727 -10.422 -0.734 1.00 95.94 121 PRO A C 1
ATOM 956 O O . PRO A 1 121 ? 2.637 -11.615 -0.464 1.00 95.94 121 PRO A O 1
ATOM 959 N N . VAL A 1 122 ? 3.569 -9.635 -0.061 1.00 94.06 122 VAL A N 1
ATOM 960 C CA . VAL A 1 122 ? 4.424 -10.170 1.010 1.00 94.06 122 VAL A CA 1
ATOM 961 C C . VAL A 1 122 ? 3.561 -10.601 2.212 1.00 94.06 122 VAL A C 1
ATOM 963 O O . VAL A 1 122 ? 2.848 -9.754 2.771 1.00 94.06 122 VAL A O 1
ATOM 966 N N . PRO A 1 123 ? 3.645 -11.864 2.671 1.00 92.25 123 PRO A N 1
ATOM 967 C CA . PRO A 1 123 ? 2.789 -12.410 3.719 1.00 92.25 123 PRO A CA 1
ATOM 968 C C . PRO A 1 123 ? 3.150 -11.904 5.123 1.00 92.25 123 PRO A C 1
ATOM 970 O O . PRO A 1 123 ? 4.296 -11.569 5.463 1.00 92.25 123 PRO A O 1
ATOM 973 N N . LEU A 1 124 ? 2.150 -11.923 6.004 1.00 89.81 124 LEU A N 1
ATOM 974 C CA . LEU A 1 124 ? 2.352 -11.842 7.449 1.00 89.81 124 LEU A CA 1
ATOM 975 C C . LEU A 1 124 ? 2.481 -13.243 8.049 1.00 89.81 124 LEU A C 1
ATOM 977 O O . LEU A 1 124 ? 1.840 -14.185 7.606 1.00 89.81 124 LEU A O 1
ATOM 981 N N . HIS A 1 125 ? 3.241 -13.359 9.140 1.00 89.94 125 HIS A N 1
ATOM 982 C CA . HIS A 1 125 ? 3.257 -14.588 9.931 1.00 89.94 125 HIS A CA 1
ATOM 983 C C . HIS A 1 125 ? 1.855 -14.868 10.503 1.00 89.94 125 HIS A C 1
ATOM 985 O O . HIS A 1 125 ? 1.185 -13.929 10.954 1.00 89.94 125 HIS A O 1
ATOM 991 N N . LYS A 1 126 ? 1.447 -16.144 10.570 1.00 87.94 126 LYS A N 1
ATOM 992 C CA . LYS A 1 126 ? 0.096 -16.588 10.982 1.00 87.94 126 LYS A CA 1
ATOM 993 C C . LYS A 1 126 ? -0.392 -15.942 12.285 1.00 87.94 126 LYS A C 1
ATOM 995 O O . LYS A 1 126 ? -1.529 -15.487 12.371 1.00 87.94 126 LYS A O 1
ATOM 1000 N N . SER A 1 127 ? 0.481 -15.808 13.287 1.00 88.56 127 SER A N 1
ATOM 1001 C CA . SER A 1 127 ? 0.135 -15.157 14.564 1.00 88.56 127 SER A CA 1
ATOM 1002 C C . SER A 1 127 ? -0.223 -13.671 14.418 1.00 88.56 127 SER A C 1
ATOM 1004 O O . SER A 1 127 ? -1.157 -13.193 15.065 1.00 88.56 127 SER A O 1
ATOM 1006 N N . ARG A 1 128 ? 0.484 -12.931 13.550 1.00 87.38 128 ARG A N 1
ATOM 1007 C CA . ARG A 1 128 ? 0.183 -11.520 13.260 1.00 87.38 128 ARG A CA 1
ATOM 1008 C C . ARG A 1 128 ? -1.047 -11.383 12.384 1.00 87.38 128 ARG A C 1
ATOM 1010 O O . ARG A 1 128 ? -1.825 -10.470 12.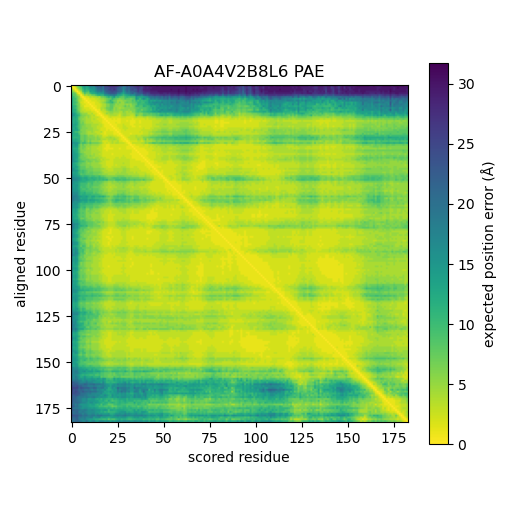631 1.00 87.38 128 ARG A O 1
ATOM 1017 N N . LEU A 1 129 ? -1.216 -12.278 11.412 1.00 90.31 129 LEU A N 1
ATOM 1018 C CA . LEU A 1 129 ? -2.411 -12.319 10.578 1.00 90.31 129 LEU A CA 1
ATOM 1019 C C . LEU A 1 129 ? -3.657 -12.513 11.449 1.00 90.31 129 LEU A C 1
ATOM 1021 O O . LEU A 1 129 ? -4.573 -11.707 11.364 1.00 90.31 129 LEU A O 1
ATOM 1025 N N . ARG A 1 130 ? -3.636 -13.467 12.392 1.00 90.56 130 ARG A N 1
ATOM 1026 C CA . ARG A 1 130 ? -4.735 -13.681 13.351 1.00 90.56 130 ARG A CA 1
ATOM 1027 C C . ARG A 1 130 ? -5.006 -12.463 14.237 1.00 90.56 130 ARG A C 1
ATOM 1029 O O . ARG A 1 130 ? -6.156 -12.153 14.506 1.00 90.56 130 ARG A O 1
ATOM 1036 N N . LYS A 1 131 ? -3.959 -11.766 14.699 1.00 88.94 131 LYS A N 1
ATOM 1037 C CA . LYS A 1 131 ? -4.109 -10.568 15.548 1.00 88.94 131 LYS A CA 1
ATOM 1038 C C . LYS A 1 131 ? -4.653 -9.360 14.777 1.00 88.94 131 LYS A C 1
ATOM 1040 O O . LYS A 1 131 ? -5.414 -8.583 15.339 1.00 88.94 131 LYS A O 1
ATOM 1045 N N . ARG A 1 132 ? -4.208 -9.163 13.532 1.00 89.88 132 ARG A N 1
ATOM 1046 C CA . ARG A 1 132 ? -4.591 -8.019 12.689 1.00 89.88 132 ARG A CA 1
ATOM 1047 C C . ARG A 1 132 ? -5.903 -8.256 11.935 1.00 89.88 132 ARG A C 1
ATOM 1049 O O . ARG A 1 132 ? -6.584 -7.293 11.615 1.00 89.88 132 ARG A O 1
ATOM 1056 N N . GLY A 1 133 ? -6.234 -9.510 11.638 1.00 92.88 133 GLY A N 1
ATOM 1057 C CA . GLY A 1 133 ? -7.404 -9.925 10.862 1.00 92.88 133 GLY A CA 1
ATOM 1058 C C . GLY A 1 133 ? -7.202 -9.916 9.343 1.00 92.88 133 GLY A C 1
ATOM 1059 O O . GLY A 1 133 ? -8.020 -10.479 8.632 1.00 92.88 133 GLY A O 1
ATOM 1060 N N . PHE A 1 134 ? -6.126 -9.304 8.835 1.00 93.94 134 PHE A N 1
ATOM 1061 C CA . PHE A 1 134 ? -5.836 -9.190 7.400 1.00 93.94 134 PHE A CA 1
ATOM 1062 C C . PHE A 1 134 ? -4.350 -8.923 7.134 1.00 93.94 134 PHE A C 1
ATOM 1064 O O . PHE A 1 134 ? -3.598 -8.518 8.033 1.00 93.94 134 PHE A O 1
ATOM 1071 N N . ASN A 1 135 ? -3.930 -9.114 5.882 1.00 94.56 135 ASN A N 1
ATOM 1072 C CA . ASN A 1 135 ? -2.614 -8.722 5.396 1.00 94.56 135 ASN A CA 1
ATOM 1073 C C . ASN A 1 135 ? -2.700 -7.384 4.652 1.00 94.56 135 ASN A C 1
ATOM 1075 O O . ASN A 1 135 ? -3.308 -7.284 3.593 1.00 94.56 135 ASN A O 1
ATOM 1079 N N . GLN A 1 136 ? -2.045 -6.349 5.185 1.00 94.81 136 GLN A N 1
ATOM 1080 C CA . GLN A 1 136 ? -2.024 -5.026 4.553 1.00 94.81 136 GLN A CA 1
ATOM 1081 C C . GLN A 1 136 ? -1.442 -5.037 3.133 1.00 94.81 136 GLN A C 1
ATOM 1083 O O . GLN A 1 136 ? -1.800 -4.182 2.330 1.00 94.81 136 GLN A O 1
ATOM 1088 N N . SER A 1 137 ? -0.518 -5.963 2.852 1.00 96.25 137 SER A N 1
ATOM 1089 C CA . SER A 1 137 ? 0.096 -6.077 1.530 1.00 96.25 137 SER A CA 1
ATOM 1090 C C . SER A 1 137 ? -0.892 -6.656 0.518 1.00 96.25 137 SER A C 1
ATOM 1092 O O . SER A 1 137 ? -0.907 -6.183 -0.610 1.00 96.25 137 SER A O 1
ATOM 1094 N N . THR A 1 138 ? -1.753 -7.592 0.935 1.00 96.44 138 THR A N 1
ATOM 1095 C CA . THR A 1 138 ? -2.855 -8.123 0.115 1.00 96.44 138 THR A CA 1
ATOM 1096 C C . THR A 1 138 ? -3.851 -7.019 -0.219 1.00 96.44 138 THR A C 1
ATOM 1098 O O . THR A 1 138 ? -4.084 -6.770 -1.389 1.00 96.44 138 THR A O 1
ATOM 1101 N N . CYS A 1 139 ? -4.297 -6.220 0.762 1.00 97.06 139 CYS A N 1
ATOM 1102 C CA . CYS A 1 139 ? -5.208 -5.099 0.480 1.00 97.06 139 CYS A CA 1
ATOM 1103 C C . CYS A 1 139 ? -4.642 -4.113 -0.561 1.00 97.06 139 CYS A C 1
ATOM 1105 O O . CYS A 1 139 ? -5.384 -3.561 -1.364 1.00 97.06 139 CYS A O 1
ATOM 1107 N N . PHE A 1 140 ? -3.331 -3.860 -0.530 1.00 97.88 140 PHE A N 1
ATOM 1108 C CA . PHE A 1 140 ? -2.675 -3.014 -1.529 1.00 97.88 140 PHE A CA 1
ATOM 1109 C C . PHE A 1 140 ? -2.569 -3.706 -2.897 1.00 97.88 140 PHE A C 1
ATOM 1111 O O . PHE A 1 140 ? -2.774 -3.060 -3.922 1.00 97.88 140 PHE A O 1
ATOM 1118 N N . ALA A 1 141 ? -2.273 -5.009 -2.914 1.00 97.38 141 ALA A N 1
ATOM 1119 C CA . ALA A 1 141 ? -2.238 -5.821 -4.127 1.00 97.38 141 ALA A CA 1
ATOM 1120 C C . ALA A 1 141 ? -3.612 -5.905 -4.808 1.00 97.38 141 ALA A C 1
ATOM 1122 O O . ALA A 1 141 ? -3.681 -5.731 -6.019 1.00 97.38 141 ALA A O 1
ATOM 1123 N N . ASP A 1 142 ? -4.694 -6.060 -4.042 1.00 96.81 142 ASP A N 1
ATOM 1124 C CA . ASP A 1 142 ? -6.066 -6.070 -4.558 1.00 96.81 142 ASP A CA 1
ATOM 1125 C C . ASP A 1 142 ? -6.375 -4.769 -5.305 1.00 96.81 142 ASP A C 1
ATOM 1127 O O . ASP A 1 142 ? -6.842 -4.790 -6.442 1.00 96.81 142 ASP A O 1
ATOM 1131 N N . GLY A 1 143 ? -6.038 -3.623 -4.700 1.00 96.56 143 GLY A N 1
ATOM 1132 C CA . GLY A 1 143 ? -6.202 -2.318 -5.339 1.00 96.56 143 GLY A CA 1
ATOM 1133 C C . GLY A 1 143 ? -5.387 -2.184 -6.628 1.00 96.56 143 GLY A C 1
ATOM 1134 O O . GLY A 1 143 ? -5.912 -1.719 -7.641 1.00 96.56 143 GLY A O 1
ATOM 1135 N N . LEU A 1 144 ? -4.127 -2.636 -6.620 1.00 96.88 144 LEU A N 1
ATOM 1136 C CA . LEU A 1 144 ? -3.269 -2.648 -7.812 1.00 96.88 144 LEU A CA 1
ATOM 1137 C C . LEU A 1 144 ? -3.869 -3.494 -8.941 1.00 96.88 144 LEU A C 1
ATOM 1139 O O . LEU A 1 144 ? -3.943 -3.040 -10.085 1.00 96.88 144 LEU A O 1
ATOM 1143 N N . ALA A 1 145 ? -4.304 -4.710 -8.611 1.00 96.81 145 ALA A N 1
ATOM 1144 C CA . ALA A 1 145 ? -4.833 -5.686 -9.552 1.00 96.81 145 ALA A CA 1
ATOM 1145 C C . ALA A 1 145 ? -6.046 -5.155 -10.317 1.00 96.81 145 ALA A C 1
ATOM 1147 O O . ALA A 1 145 ? -6.151 -5.390 -11.519 1.00 96.81 145 ALA A O 1
ATOM 1148 N N . THR A 1 146 ? -6.907 -4.355 -9.673 1.00 95.31 146 THR A N 1
ATOM 1149 C CA . THR A 1 146 ? -8.063 -3.749 -10.359 1.00 95.31 146 THR A CA 1
ATOM 1150 C C . THR A 1 146 ? -7.678 -2.861 -11.545 1.00 95.31 146 THR A C 1
ATOM 1152 O O . THR A 1 146 ? -8.457 -2.733 -12.487 1.00 95.31 146 THR A O 1
ATOM 1155 N N . LYS A 1 147 ? -6.497 -2.229 -11.507 1.00 95.38 147 LYS A N 1
ATOM 1156 C CA . LYS A 1 147 ? -6.027 -1.307 -12.553 1.00 95.38 147 LYS A CA 1
ATOM 1157 C C . LYS A 1 147 ? -5.060 -1.957 -13.529 1.00 95.38 147 LYS A C 1
ATOM 1159 O O . LYS A 1 147 ? -5.053 -1.577 -14.694 1.00 95.38 147 LYS A O 1
ATOM 1164 N N . LEU A 1 148 ? -4.251 -2.902 -13.056 1.00 95.06 148 LEU A N 1
ATOM 1165 C CA . LEU A 1 148 ? -3.295 -3.634 -13.889 1.00 95.06 148 LEU A CA 1
ATOM 1166 C C . LEU A 1 148 ? -3.916 -4.845 -14.591 1.00 95.06 148 LEU A C 1
ATOM 1168 O O . LEU A 1 148 ? -3.318 -5.353 -15.527 1.00 95.06 148 LEU A O 1
ATOM 1172 N N . ILE A 1 149 ? -5.116 -5.277 -14.183 1.00 92.56 149 ILE A N 1
ATOM 1173 C CA . ILE A 1 149 ? -5.773 -6.491 -14.696 1.00 92.56 149 ILE A CA 1
ATOM 1174 C C . ILE A 1 149 ? -4.871 -7.722 -14.469 1.00 92.56 149 ILE A C 1
ATOM 1176 O O . ILE A 1 149 ? -4.741 -8.600 -15.314 1.00 92.56 149 ILE A O 1
ATOM 1180 N N . ALA A 1 150 ? -4.233 -7.763 -13.299 1.00 95.06 150 ALA A N 1
ATOM 1181 C CA . ALA A 1 150 ? -3.314 -8.819 -12.887 1.00 95.06 150 ALA A CA 1
ATOM 1182 C C . ALA A 1 150 ? -3.968 -9.729 -11.838 1.00 95.06 150 ALA A C 1
ATOM 1184 O O . ALA A 1 150 ? -4.814 -9.278 -11.062 1.00 95.06 150 ALA A O 1
ATOM 1185 N N . ALA A 1 151 ? -3.553 -10.992 -11.767 1.00 96.00 151 ALA A N 1
ATOM 1186 C CA . ALA A 1 151 ? -3.980 -11.897 -10.701 1.00 96.00 151 ALA A CA 1
ATOM 1187 C C . ALA A 1 151 ? -3.229 -11.596 -9.392 1.00 96.00 151 ALA A C 1
ATOM 1189 O O . ALA A 1 151 ? -2.048 -11.245 -9.415 1.00 96.00 151 ALA A O 1
ATOM 1190 N N . VAL A 1 152 ? -3.894 -11.752 -8.244 1.00 96.75 152 VAL A N 1
ATOM 1191 C CA . VAL A 1 152 ? -3.257 -11.679 -6.918 1.00 96.75 152 VAL A CA 1
ATOM 1192 C C . VAL A 1 152 ? -3.147 -13.089 -6.354 1.00 96.75 152 VAL A C 1
ATOM 1194 O O . VAL A 1 152 ? -4.158 -13.771 -6.220 1.00 96.75 152 VAL A O 1
ATOM 1197 N N . GLU A 1 153 ? -1.933 -13.515 -6.002 1.00 94.75 153 GLU A N 1
ATOM 1198 C CA . GLU A 1 153 ? -1.679 -14.844 -5.430 1.00 94.75 153 GLU A CA 1
ATOM 1199 C C . GLU A 1 153 ? -1.064 -14.737 -4.032 1.00 94.75 153 GLU A C 1
ATOM 1201 O O . GLU A 1 153 ? 0.140 -14.523 -3.869 1.00 94.75 153 GLU A O 1
ATOM 1206 N N . ASP A 1 154 ? -1.889 -14.927 -3.003 1.00 89.06 154 ASP A N 1
ATOM 1207 C CA . ASP A 1 154 ? -1.478 -14.853 -1.594 1.00 89.06 154 ASP A CA 1
ATOM 1208 C C . ASP A 1 154 ? -0.730 -16.101 -1.090 1.00 89.06 154 ASP A C 1
ATOM 1210 O O . ASP A 1 154 ? -0.107 -16.059 -0.027 1.00 89.06 154 ASP A O 1
ATOM 1214 N N . ASN A 1 155 ? -0.799 -17.217 -1.824 1.00 85.62 155 ASN A N 1
ATOM 1215 C CA . ASN A 1 155 ? -0.31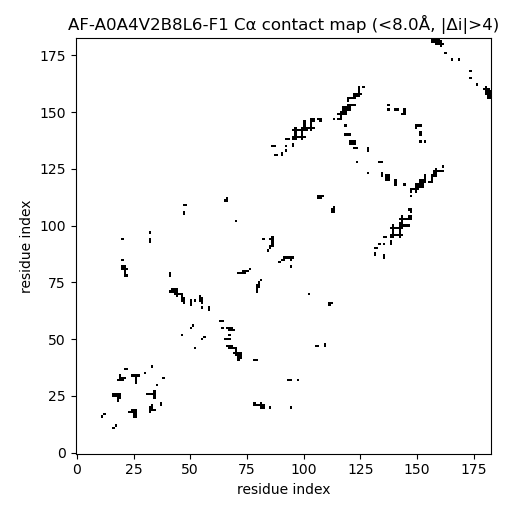2 -18.521 -1.357 1.00 85.62 155 ASN A CA 1
ATOM 1216 C C . ASN A 1 155 ? 1.088 -18.889 -1.873 1.00 85.62 155 ASN A C 1
ATOM 1218 O O . ASN A 1 155 ? 1.647 -19.888 -1.429 1.00 85.62 155 ASN A O 1
ATOM 1222 N N . ASN A 1 156 ? 1.666 -18.086 -2.772 1.00 86.12 156 ASN A N 1
ATOM 1223 C CA . ASN A 1 156 ? 2.971 -18.359 -3.390 1.00 86.12 156 ASN A CA 1
ATOM 1224 C C . ASN A 1 156 ? 4.173 -18.001 -2.507 1.00 86.12 156 ASN A C 1
ATOM 1226 O O . ASN A 1 156 ? 5.306 -18.298 -2.868 1.00 86.12 156 ASN A O 1
ATOM 1230 N N . LEU A 1 157 ? 3.941 -17.319 -1.386 1.00 87.94 157 LEU A N 1
ATOM 1231 C CA . LEU A 1 157 ? 4.984 -16.942 -0.444 1.00 87.94 157 LEU A CA 1
ATOM 1232 C C . LEU A 1 157 ? 4.439 -17.105 0.970 1.00 87.94 157 LEU A C 1
ATOM 1234 O O . LEU A 1 157 ? 3.418 -16.508 1.322 1.00 87.94 157 LEU A O 1
ATOM 1238 N N . VAL A 1 158 ? 5.135 -17.866 1.809 1.00 85.62 158 VAL A N 1
ATOM 1239 C CA . VAL A 1 158 ? 4.722 -18.141 3.185 1.00 85.62 158 VAL A CA 1
ATOM 1240 C C . VAL A 1 158 ? 5.765 -17.613 4.153 1.00 85.62 158 VAL A C 1
ATOM 1242 O O . VAL A 1 158 ? 6.957 -17.870 4.056 1.00 85.62 158 VAL A O 1
ATOM 1245 N N . ARG A 1 159 ? 5.310 -16.863 5.159 1.00 87.88 159 ARG A N 1
ATOM 1246 C CA . ARG A 1 159 ? 6.175 -16.438 6.261 1.00 87.88 159 ARG A CA 1
ATOM 1247 C C . ARG A 1 159 ? 6.144 -17.454 7.393 1.00 87.88 159 ARG A C 1
ATOM 1249 O O . ARG A 1 159 ? 5.189 -17.462 8.175 1.00 87.88 159 ARG A O 1
ATOM 1256 N N . VAL A 1 160 ? 7.214 -18.229 7.517 1.00 83.56 160 VAL A N 1
ATOM 1257 C CA . VAL A 1 160 ? 7.321 -19.342 8.472 1.00 83.56 160 VAL A CA 1
ATOM 1258 C C . VAL A 1 160 ? 7.761 -18.870 9.854 1.00 83.56 160 VAL A C 1
ATOM 1260 O O . VAL A 1 160 ? 7.191 -19.286 10.860 1.00 83.56 160 VAL A O 1
ATOM 1263 N N . ILE A 1 161 ? 8.701 -17.922 9.931 1.00 81.00 161 ILE A N 1
ATOM 1264 C CA . ILE A 1 161 ? 9.274 -17.495 11.216 1.00 81.00 161 ILE A CA 1
ATOM 1265 C C . ILE A 1 161 ? 8.542 -16.276 11.801 1.00 81.00 161 ILE A C 1
ATOM 1267 O O . ILE A 1 161 ? 8.434 -15.190 11.204 1.00 81.00 161 ILE A O 1
ATOM 1271 N N . ALA A 1 162 ? 8.083 -16.428 13.046 1.00 78.38 162 ALA A N 1
ATOM 1272 C CA . ALA A 1 162 ? 7.497 -15.363 13.850 1.00 78.38 162 ALA A CA 1
ATOM 1273 C C . ALA A 1 162 ? 8.572 -14.412 14.401 1.00 78.38 162 ALA A C 1
ATOM 1275 O O . ALA A 1 162 ? 9.048 -14.561 15.519 1.00 78.38 162 ALA A O 1
ATOM 1276 N N . THR A 1 163 ? 8.944 -13.378 13.649 1.00 76.69 163 THR A N 1
ATOM 1277 C CA . THR A 1 163 ? 9.876 -12.361 14.180 1.00 76.69 163 THR A CA 1
ATOM 1278 C C . THR A 1 163 ? 9.152 -11.307 15.027 1.00 76.69 163 THR A C 1
ATOM 1280 O O . THR A 1 163 ? 7.972 -11.026 14.793 1.00 76.69 163 THR A O 1
ATOM 1283 N N . GLU A 1 164 ? 9.860 -10.637 15.937 1.00 74.31 164 GLU A N 1
ATOM 1284 C CA . GLU A 1 164 ? 9.364 -9.470 16.684 1.00 74.31 164 GLU A CA 1
ATOM 1285 C C . GLU A 1 164 ? 9.156 -8.213 15.815 1.00 74.31 164 GLU A C 1
ATOM 1287 O O . GLU A 1 164 ? 9.481 -8.167 14.621 1.00 74.31 164 GLU A O 1
ATOM 1292 N N . THR A 1 165 ? 8.555 -7.167 16.396 1.00 72.50 165 THR A N 1
ATOM 1293 C CA . THR A 1 165 ? 8.338 -5.895 15.691 1.00 72.50 165 THR A CA 1
ATOM 1294 C C . THR A 1 165 ? 9.675 -5.276 15.275 1.00 72.50 165 THR A C 1
ATOM 1296 O O . THR A 1 165 ? 10.630 -5.222 16.044 1.00 72.50 165 THR A O 1
ATOM 1299 N N . GLN A 1 166 ? 9.744 -4.810 14.030 1.00 74.81 166 GLN A N 1
ATOM 1300 C CA . GLN A 1 166 ? 10.972 -4.272 13.435 1.00 74.81 166 GLN A CA 1
ATOM 1301 C C . GLN A 1 166 ? 11.044 -2.738 13.540 1.00 74.81 166 GLN A C 1
ATOM 1303 O O . GLN A 1 166 ? 11.977 -2.127 13.033 1.00 74.81 166 GLN A O 1
ATOM 1308 N N . THR A 1 167 ? 10.056 -2.095 14.176 1.00 67.75 167 THR A N 1
ATOM 1309 C CA . THR A 1 167 ? 9.895 -0.628 14.207 1.00 67.75 167 THR A CA 1
ATOM 1310 C C . THR A 1 167 ? 10.991 0.089 14.993 1.00 67.75 167 THR A C 1
ATOM 1312 O O . THR A 1 167 ? 11.262 1.250 14.708 1.00 67.75 167 THR A O 1
ATOM 1315 N N . ARG A 1 168 ? 11.633 -0.595 15.950 1.00 75.38 168 ARG A N 1
ATOM 1316 C CA . ARG A 1 168 ? 12.741 -0.065 16.766 1.00 75.38 168 ARG A CA 1
ATOM 1317 C C . ARG A 1 168 ? 14.120 -0.597 16.351 1.00 75.38 168 ARG A C 1
ATOM 1319 O O . ARG A 1 168 ? 15.111 -0.265 16.988 1.00 75.38 168 ARG A O 1
ATOM 1326 N N . LYS A 1 169 ? 14.194 -1.437 15.311 1.00 77.19 169 LYS A N 1
ATOM 1327 C CA . LYS A 1 169 ? 15.430 -2.115 14.895 1.00 77.19 169 LYS A CA 1
ATOM 1328 C C . LYS A 1 169 ? 16.156 -1.326 13.798 1.00 77.19 169 LYS A C 1
ATOM 1330 O O . LYS A 1 169 ? 15.532 -0.772 12.891 1.00 77.19 169 LYS A O 1
ATOM 1335 N N . ASN A 1 170 ? 17.486 -1.274 13.876 1.00 83.31 170 ASN A N 1
ATOM 1336 C CA . ASN A 1 170 ? 18.319 -0.595 12.879 1.00 83.31 170 ASN A CA 1
ATOM 1337 C C . ASN A 1 170 ? 18.329 -1.357 11.532 1.00 83.31 170 ASN A C 1
ATOM 1339 O O . ASN A 1 170 ? 17.830 -2.476 11.421 1.00 83.31 170 ASN A O 1
ATOM 1343 N N . ARG A 1 171 ? 18.867 -0.751 10.465 1.00 79.69 171 ARG A N 1
ATOM 1344 C CA . ARG A 1 171 ? 18.839 -1.343 9.110 1.00 79.69 171 ARG A CA 1
ATOM 1345 C C . ARG A 1 171 ? 19.493 -2.729 9.047 1.00 79.69 171 ARG A C 1
ATOM 1347 O O . ARG A 1 171 ? 18.923 -3.624 8.435 1.00 79.69 171 ARG A O 1
ATOM 1354 N N . PHE A 1 172 ? 20.651 -2.893 9.682 1.00 82.31 172 PHE A N 1
ATOM 1355 C CA . PHE A 1 172 ? 21.415 -4.139 9.642 1.00 82.31 172 PHE A CA 1
ATOM 1356 C C . PHE A 1 172 ? 20.715 -5.272 10.402 1.00 82.31 172 PHE A C 1
ATOM 1358 O O . PHE A 1 172 ? 20.515 -6.353 9.860 1.00 82.31 172 PHE A O 1
ATOM 1365 N N . SER A 1 173 ? 20.220 -4.998 11.610 1.00 80.69 173 SER A N 1
ATOM 1366 C CA . SER A 1 173 ? 19.432 -5.974 12.374 1.00 80.69 173 SER A CA 1
ATOM 1367 C C . SER A 1 173 ? 18.130 -6.356 11.668 1.00 80.69 173 SER A C 1
ATOM 1369 O O . SER A 1 173 ? 17.726 -7.512 11.731 1.00 80.69 173 SER A O 1
ATOM 1371 N N . ARG A 1 174 ? 17.477 -5.429 10.950 1.00 82.06 174 ARG A N 1
ATOM 1372 C CA . ARG A 1 174 ? 16.326 -5.770 10.099 1.00 82.06 174 ARG A CA 1
ATOM 1373 C C . ARG A 1 174 ? 16.705 -6.730 8.974 1.00 82.06 174 ARG A C 1
ATOM 1375 O O . ARG A 1 174 ? 15.910 -7.610 8.687 1.00 82.06 174 ARG A O 1
ATOM 1382 N N . PHE A 1 175 ? 17.878 -6.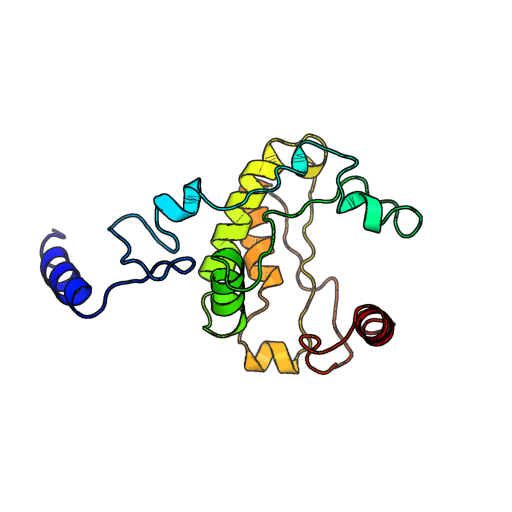568 8.363 1.00 80.25 175 PHE A N 1
ATOM 1383 C CA . PHE A 1 175 ? 18.353 -7.460 7.305 1.00 80.25 175 PHE A CA 1
ATOM 1384 C C . PHE A 1 175 ? 18.581 -8.880 7.830 1.00 80.25 175 PHE A C 1
ATOM 1386 O O . PHE A 1 175 ? 17.956 -9.803 7.320 1.00 80.25 175 PHE A O 1
ATOM 1393 N N . ILE A 1 176 ? 19.369 -9.032 8.901 1.00 78.88 176 ILE A N 1
ATOM 1394 C CA . ILE A 1 176 ? 19.632 -10.343 9.522 1.00 78.88 176 ILE A CA 1
ATOM 1395 C C . ILE A 1 176 ? 18.324 -11.012 9.946 1.00 78.88 176 ILE A C 1
ATOM 1397 O O . ILE A 1 176 ? 18.079 -12.162 9.618 1.00 78.88 176 ILE A O 1
ATOM 1401 N N . ASN A 1 177 ? 17.426 -10.272 10.604 1.00 77.25 177 ASN A N 1
ATOM 1402 C CA . ASN A 1 177 ? 16.165 -10.841 11.076 1.00 77.25 177 ASN A CA 1
ATOM 1403 C C . ASN A 1 177 ? 15.225 -11.304 9.958 1.00 77.25 177 ASN A C 1
ATOM 1405 O O . ASN A 1 177 ? 14.229 -11.932 10.289 1.00 77.25 177 ASN A O 1
ATOM 1409 N N . MET A 1 178 ? 15.436 -10.906 8.698 1.00 80.62 178 MET A N 1
ATOM 1410 C CA . MET A 1 178 ? 14.616 -11.348 7.562 1.00 80.62 178 MET A CA 1
ATOM 1411 C C . MET A 1 178 ? 15.277 -12.481 6.763 1.00 80.62 178 MET A C 1
ATOM 1413 O O . MET A 1 178 ? 14.635 -12.991 5.847 1.00 80.62 178 MET A O 1
ATOM 1417 N N . GLN A 1 179 ? 16.514 -12.875 7.090 1.00 76.56 179 GLN A N 1
ATOM 1418 C CA . GLN A 1 179 ? 17.146 -14.049 6.487 1.00 76.56 179 GLN A CA 1
ATOM 1419 C C . GLN A 1 179 ? 16.357 -15.303 6.891 1.00 76.56 179 GLN A C 1
ATOM 1421 O O . GLN A 1 179 ? 16.002 -15.450 8.057 1.00 76.56 179 GLN A O 1
ATOM 1426 N N . GLU A 1 180 ? 16.027 -16.149 5.909 1.00 76.31 180 GLU A N 1
ATOM 1427 C CA . GLU A 1 180 ? 15.349 -17.449 6.100 1.00 76.31 180 GLU A CA 1
ATOM 1428 C C . GLU A 1 180 ? 13.930 -17.377 6.701 1.00 76.31 180 GLU A C 1
ATOM 1430 O O . GLU A 1 180 ? 13.391 -18.353 7.209 1.00 76.31 180 GLU A O 1
ATOM 1435 N N . VAL A 1 181 ? 13.280 -16.209 6.648 1.00 82.38 181 VAL A N 1
ATOM 1436 C CA . VAL A 1 181 ? 11.938 -16.021 7.235 1.00 82.38 181 VAL A CA 1
ATOM 1437 C C . VAL A 1 181 ? 10.798 -16.460 6.309 1.00 82.38 181 VAL A C 1
ATOM 1439 O O . VAL A 1 181 ? 9.663 -16.619 6.778 1.00 82.38 181 VAL A O 1
ATOM 1442 N N . PHE A 1 182 ? 11.080 -16.610 5.017 1.00 82.69 182 PHE A N 1
ATOM 1443 C CA . PHE A 1 182 ? 10.097 -16.900 3.979 1.00 82.69 182 PHE A CA 1
ATOM 1444 C C . PHE A 1 182 ? 10.441 -18.199 3.251 1.00 82.69 182 PHE A C 1
ATOM 1446 O O . PHE A 1 182 ? 11.618 -18.445 2.991 1.00 82.69 182 PHE A O 1
ATOM 1453 N N . GLU A 1 183 ? 9.403 -18.960 2.918 1.00 74.38 183 GLU A N 1
ATOM 1454 C CA . GLU A 1 183 ? 9.413 -20.160 2.071 1.00 74.38 183 GLU A CA 1
ATOM 1455 C C . GLU A 1 183 ? 8.454 -19.972 0.894 1.00 74.38 183 GLU A C 1
ATOM 1457 O O . GLU A 1 183 ? 7.413 -19.291 1.088 1.00 74.38 183 GLU A O 1
#

pLDDT: mean 89.15, std 10.18, range [35.88, 97.88]

Sequence (183 aa):
MKFRTGYLADFISLIFPKLCAACNGSLVKGEPVLCTDCLYNLPYTNFHLQPDNIVARQFWGKLKAEGVYSLYHFTKGGKVQNMVHRLKYDGMQQVGVLLGELAGEQLSKSEIFRTVDLIIPVPLHKSRLRKRGFNQSTCFADGLATKLIAAVEDNNLVRVIATETQTRKNRFSRFINMQEVFE

Solvent-accessible surface area (backbone atoms only — not comparable to full-atom values): 10651 Å² total; per-residue (Å²): 143,87,75,77,70,53,64,61,52,54,56,47,36,75,80,61,52,56,53,15,50,45,79,62,46,76,44,57,95,91,38,88,52,51,36,72,67,54,72,70,70,51,58,65,57,65,31,75,82,33,68,87,29,85,67,30,60,75,35,63,98,76,51,98,69,91,70,44,76,55,68,56,62,84,46,94,93,31,47,58,46,37,36,55,43,36,37,71,73,67,66,38,52,66,54,27,25,52,54,12,34,57,42,13,56,58,32,46,76,24,84,79,54,41,72,42,61,69,42,71,35,72,56,56,28,66,73,56,28,67,74,58,73,56,51,62,41,45,33,22,42,54,18,22,24,75,50,38,75,24,49,76,44,68,80,80,41,42,34,75,54,84,70,77,86,62,88,88,52,55,74,66,60,49,52,62,68,54,60,88,25,63,87

Radius of gyration: 18.7 Å; Cα contacts (8 Å, |Δi|>4): 243; chains: 1; bounding box: 62×38×37 Å